Protein AF-A0A7Y4RPM3-F1 (afdb_monomer_lite)

Sequence (311 aa):
MTASALAALNVRDILMPLPLPLWSSENNVNDWIPEAPLNGAARAENGGRLQRALDQYYLTPTDAALLNAVAAFRSAVETFSSTGVPPVCAGGAAGSHPTPEPCVEARRWMSSLTGMHFARKGVFENIPLDVVRLWWETGEAAVSANLIPRGRPVSHERRQQAAGWLYLAFSFAPTEFREENGYFGQFLQSEGYSHLATFTALRRMVGTGRVHTQQPSEPQWDGQRFWDGLLAVVRAPKSLKLSVALFVADYLIGRIEGGDRYSPEAAQLIEDSLRNIEQHTSEAPGPQSARLELSHRLARLDGLWRAALRN

Structure (mmCIF, N/CA/C/O backbone):
data_AF-A0A7Y4RPM3-F1
#
_entry.id   AF-A0A7Y4RPM3-F1
#
loop_
_atom_site.group_PDB
_atom_site.id
_atom_site.type_symbol
_atom_site.label_atom_id
_atom_site.label_alt_id
_atom_site.label_comp_id
_atom_site.label_asym_id
_atom_site.label_entity_id
_atom_site.label_seq_id
_atom_site.pdbx_PDB_ins_code
_atom_site.Cartn_x
_atom_site.Cartn_y
_atom_site.Cartn_z
_atom_site.occupancy
_atom_site.B_iso_or_equiv
_atom_site.auth_seq_id
_atom_site.auth_comp_id
_atom_site.auth_asym_id
_atom_site.auth_atom_id
_atom_site.pdbx_PDB_model_num
ATOM 1 N N . MET A 1 1 ? 8.402 -14.747 -13.363 1.00 81.69 1 MET A N 1
ATOM 2 C CA . MET A 1 1 ? 7.089 -14.265 -12.874 1.00 81.69 1 MET A CA 1
ATOM 3 C C . MET A 1 1 ? 6.527 -13.310 -13.915 1.00 81.69 1 MET A C 1
ATOM 5 O O . MET A 1 1 ? 7.295 -12.492 -14.400 1.00 81.69 1 MET A O 1
ATOM 9 N N . THR A 1 2 ? 5.254 -13.431 -14.297 1.00 90.38 2 THR A N 1
ATOM 10 C CA . THR A 1 2 ? 4.593 -12.511 -15.246 1.00 90.38 2 THR A CA 1
ATOM 11 C C . THR A 1 2 ? 3.835 -11.407 -14.500 1.00 90.38 2 THR A C 1
ATOM 13 O O . THR A 1 2 ? 3.564 -11.542 -13.305 1.00 90.38 2 THR A O 1
ATOM 16 N N . ALA A 1 3 ? 3.462 -10.325 -15.192 1.00 90.12 3 ALA A N 1
ATOM 17 C CA . ALA A 1 3 ? 2.651 -9.255 -14.605 1.00 90.12 3 ALA A CA 1
ATOM 18 C C . ALA A 1 3 ? 1.257 -9.733 -14.172 1.00 90.12 3 ALA A C 1
ATOM 20 O O . ALA A 1 3 ? 0.794 -9.364 -13.097 1.00 90.12 3 ALA A O 1
ATOM 21 N N . SER A 1 4 ? 0.629 -10.617 -14.957 1.00 89.62 4 SER A N 1
ATOM 22 C CA . SER A 1 4 ? -0.644 -11.249 -14.596 1.00 89.62 4 SER A CA 1
ATOM 23 C C . SER A 1 4 ? -0.521 -12.118 -13.345 1.00 89.62 4 SER A C 1
ATOM 25 O O . SER A 1 4 ? -1.364 -12.021 -12.460 1.00 89.62 4 SER A O 1
ATOM 27 N N . ALA A 1 5 ? 0.555 -12.904 -13.225 1.00 90.69 5 ALA A N 1
ATOM 28 C CA . ALA A 1 5 ? 0.811 -13.702 -12.031 1.00 90.69 5 ALA A CA 1
ATOM 29 C C . ALA A 1 5 ? 1.010 -12.811 -10.796 1.00 90.69 5 ALA A C 1
ATOM 31 O O . ALA A 1 5 ? 0.399 -13.066 -9.766 1.00 90.69 5 ALA A O 1
ATOM 32 N N . LEU A 1 6 ? 1.796 -11.733 -10.909 1.00 91.06 6 LEU A N 1
ATOM 33 C CA . LEU A 1 6 ? 1.998 -10.767 -9.824 1.00 91.06 6 LEU A CA 1
ATOM 34 C C . LEU A 1 6 ? 0.693 -10.058 -9.420 1.00 91.06 6 LEU A C 1
ATOM 36 O O . LEU A 1 6 ? 0.451 -9.852 -8.233 1.00 91.06 6 LEU A O 1
ATOM 40 N N . ALA A 1 7 ? -0.153 -9.693 -10.386 1.00 88.19 7 ALA A N 1
ATOM 41 C CA . ALA A 1 7 ? -1.449 -9.077 -10.115 1.00 88.19 7 ALA A CA 1
ATOM 42 C C . ALA A 1 7 ? -2.447 -10.057 -9.472 1.00 88.19 7 ALA A C 1
ATOM 44 O O . ALA A 1 7 ? -3.291 -9.630 -8.688 1.00 88.19 7 ALA A O 1
ATOM 45 N N . ALA A 1 8 ? -2.343 -11.351 -9.778 1.00 88.81 8 ALA A N 1
ATOM 46 C CA . ALA A 1 8 ? -3.200 -12.396 -9.222 1.00 88.81 8 ALA A CA 1
ATOM 47 C C . ALA A 1 8 ? -2.764 -12.877 -7.827 1.00 88.81 8 ALA A C 1
ATOM 49 O O . ALA A 1 8 ? -3.527 -13.585 -7.173 1.00 88.81 8 ALA A O 1
ATOM 50 N N . LEU A 1 9 ? -1.564 -12.507 -7.356 1.00 88.38 9 LEU A N 1
ATOM 51 C CA . LEU A 1 9 ? -1.118 -12.860 -6.010 1.00 88.38 9 LEU A CA 1
ATOM 52 C C . LEU A 1 9 ? -2.077 -12.288 -4.962 1.00 88.38 9 LEU A C 1
ATOM 54 O O . LEU A 1 9 ? -2.270 -11.070 -4.863 1.00 88.38 9 LEU A O 1
ATOM 58 N N . ASN A 1 10 ? -2.620 -13.180 -4.138 1.00 87.56 10 ASN A N 1
ATOM 59 C CA . ASN A 1 10 ? -3.263 -12.806 -2.893 1.00 87.56 10 ASN A CA 1
ATOM 60 C C . ASN A 1 10 ? -2.171 -12.342 -1.923 1.00 87.56 10 ASN A C 1
ATOM 62 O O . ASN A 1 10 ? -1.343 -13.125 -1.462 1.00 87.56 10 ASN A O 1
ATOM 66 N N . VAL A 1 11 ? -2.159 -11.042 -1.630 1.00 86.56 11 VAL A N 1
ATOM 67 C CA . VAL A 1 11 ? -1.128 -10.405 -0.797 1.00 86.56 11 VAL A CA 1
ATOM 68 C C . VAL A 1 11 ? -1.063 -11.031 0.598 1.00 86.56 11 VAL A C 1
ATOM 70 O O . VAL A 1 11 ? 0.005 -11.073 1.200 1.00 86.56 11 VAL A O 1
ATOM 73 N N . ARG A 1 12 ? -2.183 -11.564 1.094 1.00 84.75 12 ARG A N 1
ATOM 74 C CA . ARG A 1 12 ? -2.276 -12.191 2.418 1.00 84.75 12 ARG A CA 1
ATOM 75 C C . ARG A 1 12 ? -1.533 -13.528 2.514 1.00 84.75 12 ARG A C 1
ATOM 77 O O . ARG A 1 12 ? -1.227 -13.949 3.622 1.00 84.75 12 ARG A O 1
ATOM 84 N N . ASP A 1 13 ? -1.199 -14.151 1.384 1.00 84.88 13 ASP A N 1
ATOM 85 C CA . ASP A 1 13 ? -0.445 -15.413 1.353 1.00 84.88 13 ASP A CA 1
ATOM 86 C C . ASP A 1 13 ? 1.078 -15.178 1.413 1.00 84.88 13 ASP A C 1
ATOM 88 O O . ASP A 1 13 ? 1.871 -16.120 1.458 1.00 84.88 13 ASP A O 1
ATOM 92 N N . ILE A 1 14 ? 1.513 -13.914 1.409 1.00 79.19 14 ILE A N 1
ATOM 93 C CA . ILE A 1 14 ? 2.923 -13.537 1.473 1.00 79.19 14 ILE A CA 1
ATOM 94 C C . ILE A 1 14 ? 3.342 -13.437 2.938 1.00 79.19 14 ILE A C 1
ATOM 96 O O . ILE A 1 14 ? 2.807 -12.632 3.699 1.00 79.19 14 ILE A O 1
ATOM 100 N N . LEU A 1 15 ? 4.348 -14.228 3.323 1.00 72.69 15 LEU A N 1
ATOM 101 C CA . LEU A 1 15 ? 4.929 -14.168 4.663 1.00 72.69 15 LEU A CA 1
ATOM 102 C C . LEU A 1 15 ? 5.463 -12.764 4.954 1.00 72.69 15 LEU A C 1
ATOM 104 O O . LEU A 1 15 ? 6.345 -12.248 4.261 1.00 72.69 15 LEU A O 1
ATOM 108 N N . MET A 1 16 ? 4.933 -12.166 6.016 1.00 70.62 16 MET A N 1
ATOM 109 C CA . MET A 1 16 ? 5.229 -10.800 6.411 1.00 70.62 16 MET A CA 1
ATOM 110 C C . MET A 1 16 ? 6.014 -10.805 7.729 1.00 70.62 16 MET A C 1
ATOM 112 O O . MET A 1 16 ? 5.467 -11.197 8.755 1.00 70.62 16 MET A O 1
ATOM 116 N N . PRO A 1 17 ? 7.277 -10.343 7.745 1.00 70.75 17 PRO A N 1
ATOM 117 C CA . PRO A 1 17 ? 8.064 -10.205 8.975 1.00 70.75 17 PRO A CA 1
ATOM 118 C C . PRO A 1 17 ? 7.714 -8.940 9.785 1.00 70.75 17 PRO A C 1
ATOM 120 O O . PRO A 1 17 ? 8.488 -8.524 10.648 1.00 70.75 17 PRO A O 1
ATOM 123 N N . LEU A 1 18 ? 6.588 -8.287 9.484 1.00 68.69 18 LEU A N 1
ATOM 124 C CA . LEU A 1 18 ? 6.075 -7.183 10.287 1.00 68.69 18 LEU A CA 1
ATOM 125 C C . LEU A 1 18 ? 5.223 -7.766 11.414 1.00 68.69 18 LEU A C 1
ATOM 127 O O . LEU A 1 18 ? 4.343 -8.587 11.136 1.00 68.69 18 LEU A O 1
ATOM 131 N N . PRO A 1 19 ? 5.422 -7.329 12.665 1.00 65.50 19 PRO A N 1
ATOM 132 C CA . PRO A 1 19 ? 4.446 -7.616 13.697 1.00 65.50 19 PRO A CA 1
ATOM 133 C C . PRO A 1 19 ? 3.122 -6.973 13.277 1.00 65.50 19 PRO A C 1
ATOM 135 O O . PRO A 1 19 ? 3.059 -5.768 13.011 1.00 65.50 19 PRO A O 1
ATOM 138 N N . LEU A 1 20 ? 2.063 -7.780 13.186 1.00 63.97 20 LEU A N 1
ATOM 139 C CA . LEU A 1 20 ? 0.723 -7.227 13.040 1.00 63.97 20 LEU A CA 1
ATOM 140 C C . LEU A 1 20 ? 0.442 -6.311 14.240 1.00 63.97 20 LEU A C 1
ATOM 142 O O . LEU A 1 20 ? 0.976 -6.559 15.327 1.00 63.97 20 LEU A O 1
ATOM 146 N N . PRO A 1 21 ? -0.371 -5.256 14.061 1.00 61.50 21 PRO A N 1
ATOM 147 C CA . PRO A 1 21 ? -0.752 -4.397 15.169 1.00 61.50 21 PRO A CA 1
ATOM 148 C C . PRO A 1 21 ? -1.236 -5.251 16.339 1.00 61.50 21 PRO A C 1
ATOM 150 O O . PRO A 1 21 ? -2.084 -6.124 16.158 1.00 61.50 21 PRO A O 1
ATOM 153 N N . LEU A 1 22 ? -0.664 -5.035 17.525 1.00 55.28 22 LEU A N 1
ATOM 154 C CA . LEU A 1 22 ? -1.154 -5.689 18.729 1.00 55.28 22 LEU A CA 1
ATOM 155 C C . LEU A 1 22 ? -2.570 -5.174 18.972 1.00 55.28 22 LEU A C 1
ATOM 157 O O . LEU A 1 22 ? -2.779 -4.009 19.303 1.00 55.28 22 LEU A O 1
ATOM 161 N N . TRP A 1 23 ? -3.540 -6.052 18.743 1.00 55.25 23 TRP A N 1
ATOM 162 C CA . TRP A 1 23 ? -4.955 -5.778 18.969 1.00 55.25 23 TRP A CA 1
ATOM 163 C C . TRP A 1 23 ? -5.258 -5.637 20.466 1.00 55.25 23 TRP A C 1
ATOM 165 O O . TRP A 1 23 ? -6.233 -4.986 20.830 1.00 55.25 23 TRP A O 1
ATOM 175 N N . SER A 1 24 ? -4.420 -6.263 21.301 1.00 44.44 24 SER A N 1
ATOM 176 C CA . SER A 1 24 ? -4.490 -6.340 22.758 1.00 44.44 24 SER A CA 1
ATOM 177 C C . SER A 1 24 ? -3.284 -7.141 23.282 1.00 44.44 24 SER A C 1
ATOM 179 O O . SER A 1 24 ? -2.738 -7.958 22.535 1.00 44.44 24 SER A O 1
ATOM 181 N N . SER A 1 25 ? -2.875 -6.963 24.543 1.00 38.56 25 SER A N 1
ATOM 182 C CA . SER A 1 25 ? -2.162 -8.023 25.266 1.00 38.56 25 SER A CA 1
ATOM 183 C C . SER A 1 25 ? -3.203 -8.895 25.977 1.00 38.56 25 SER A C 1
ATOM 185 O O . SER A 1 25 ? -3.993 -8.418 26.788 1.00 38.56 25 SER A O 1
ATOM 187 N N . GLU A 1 26 ? -3.219 -10.196 25.680 1.00 30.80 26 GLU A N 1
ATOM 188 C CA . GLU A 1 26 ? -4.182 -11.145 26.270 1.00 30.80 26 GLU A CA 1
ATOM 189 C C . GLU A 1 26 ? -4.056 -11.280 27.800 1.00 30.80 26 GLU A C 1
ATOM 191 O O . GLU A 1 26 ? -4.900 -11.895 28.449 1.00 30.80 26 GLU A O 1
ATOM 196 N N . ASN A 1 27 ? -3.023 -10.685 28.401 1.00 33.12 27 ASN A N 1
ATOM 197 C CA . ASN A 1 27 ? -2.766 -10.758 29.835 1.00 33.12 27 ASN A CA 1
ATOM 198 C C . ASN A 1 27 ? -3.652 -9.821 30.665 1.00 33.12 27 ASN A C 1
ATOM 200 O O . ASN A 1 27 ? -3.628 -9.896 31.895 1.00 33.12 27 ASN A O 1
ATOM 204 N N . ASN A 1 28 ? -4.431 -8.940 30.034 1.00 35.59 28 ASN A N 1
ATOM 205 C CA . ASN A 1 28 ? -5.301 -8.019 30.748 1.00 35.59 28 ASN A CA 1
ATOM 206 C C . ASN A 1 28 ? -6.675 -7.953 30.077 1.00 35.59 28 ASN A C 1
ATOM 208 O O . ASN A 1 28 ? -6.833 -7.538 28.936 1.00 35.59 28 ASN A O 1
ATOM 212 N N . VAL A 1 29 ? -7.722 -8.293 30.823 1.00 35.56 29 VAL A N 1
ATOM 213 C CA . VAL A 1 29 ? -9.113 -8.158 30.358 1.00 35.56 29 VAL A CA 1
ATOM 214 C C . VAL A 1 29 ? -9.522 -6.700 30.090 1.00 35.56 29 VAL A C 1
ATOM 216 O O . VAL A 1 29 ? -10.606 -6.471 29.563 1.00 35.56 29 VAL A O 1
ATOM 219 N N . ASN A 1 30 ? -8.655 -5.730 30.409 1.00 36.28 30 ASN A N 1
ATOM 220 C CA . ASN A 1 30 ? -8.784 -4.312 30.072 1.00 36.28 30 ASN A CA 1
ATOM 221 C C . ASN A 1 30 ? -7.908 -3.866 28.874 1.00 36.28 30 ASN A C 1
ATOM 223 O O . ASN A 1 30 ? -8.023 -2.715 28.465 1.00 36.28 30 ASN A O 1
ATOM 227 N N . ASP A 1 31 ? -7.078 -4.741 28.287 1.00 37.81 31 ASP A N 1
ATOM 228 C CA . ASP A 1 31 ? -6.112 -4.421 27.210 1.00 37.81 31 ASP A CA 1
ATOM 229 C C . ASP A 1 31 ? -6.729 -4.379 25.804 1.00 37.81 31 ASP A C 1
ATOM 231 O O . ASP A 1 31 ? -6.023 -4.458 24.803 1.00 37.81 31 ASP A O 1
ATOM 235 N N . TRP A 1 32 ? -8.050 -4.276 25.666 1.00 41.12 32 TRP A N 1
ATOM 236 C CA . TRP A 1 32 ? -8.749 -4.326 24.365 1.00 41.12 32 TRP A CA 1
ATOM 237 C C . TRP A 1 32 ? -8.535 -3.065 23.495 1.00 41.12 32 TRP A C 1
ATOM 239 O O . TRP A 1 32 ? -9.348 -2.730 22.634 1.00 41.12 32 TRP A O 1
ATOM 249 N N . ILE A 1 33 ? -7.542 -2.255 23.842 1.00 50.41 33 ILE A N 1
ATOM 250 C CA . ILE A 1 33 ? -7.579 -0.805 23.749 1.00 50.41 33 ILE A CA 1
ATOM 251 C C . ILE A 1 33 ? -6.122 -0.305 23.675 1.00 50.41 33 ILE A C 1
ATOM 253 O O . ILE A 1 33 ? -5.302 -0.792 24.449 1.00 50.41 33 ILE A O 1
ATOM 257 N N . PRO A 1 34 ? -5.772 0.645 22.785 1.00 51.78 34 PRO A N 1
ATOM 258 C CA . PRO A 1 34 ? -4.437 1.257 22.762 1.00 51.78 34 PRO A CA 1
ATOM 259 C C . PRO A 1 34 ? -4.002 1.814 24.131 1.00 51.78 34 PRO A C 1
ATOM 261 O O . PRO A 1 34 ? -4.834 2.147 24.971 1.00 51.78 34 PRO A O 1
ATOM 264 N N . GLU A 1 35 ? -2.686 1.948 24.330 1.00 48.91 35 GLU A N 1
ATOM 265 C CA . GLU A 1 35 ? -2.023 2.283 25.608 1.00 48.91 35 GLU A CA 1
ATOM 266 C C . GLU A 1 35 ? -2.615 3.503 26.343 1.00 48.91 35 GLU A C 1
ATOM 268 O O . GLU A 1 35 ? -2.507 3.604 27.567 1.00 48.91 35 GLU A O 1
ATOM 273 N N . ALA A 1 36 ? -3.256 4.428 25.616 1.00 55.31 36 ALA A N 1
ATOM 274 C CA . ALA A 1 36 ? -3.956 5.575 26.177 1.00 55.31 36 ALA A CA 1
ATOM 275 C C . ALA A 1 36 ? -5.492 5.399 26.151 1.00 55.31 36 ALA A C 1
ATOM 277 O O . ALA A 1 36 ? -6.080 5.124 25.096 1.00 55.31 36 ALA A O 1
ATOM 278 N N . PRO A 1 37 ? -6.195 5.650 27.276 1.00 56.66 37 PRO A N 1
ATOM 279 C CA . PRO A 1 37 ? -7.649 5.634 27.293 1.00 56.66 37 PRO A CA 1
ATOM 280 C C . PRO A 1 37 ? -8.210 6.691 26.339 1.00 56.66 37 PRO A C 1
ATOM 282 O O . PRO A 1 37 ? -7.667 7.788 26.195 1.00 56.66 37 PRO A O 1
ATOM 285 N N . LEU A 1 38 ? -9.341 6.372 25.710 1.00 57.03 38 LEU A N 1
ATOM 286 C CA . LEU A 1 38 ? -10.042 7.301 24.840 1.00 57.03 38 LEU A CA 1
ATOM 287 C C . LEU A 1 38 ? -10.360 8.585 25.612 1.00 57.03 38 LEU A C 1
ATOM 289 O O . LEU A 1 38 ? -11.025 8.517 26.649 1.00 57.03 38 LEU A O 1
ATOM 293 N N . ASN A 1 39 ? -9.912 9.731 25.090 1.00 58.12 39 ASN A N 1
ATOM 294 C CA . ASN A 1 39 ? -10.101 11.040 25.710 1.00 58.12 39 ASN A CA 1
ATOM 295 C C . ASN A 1 39 ? -11.567 11.236 26.145 1.00 58.12 39 ASN A C 1
ATOM 297 O O . ASN A 1 39 ? -12.487 11.114 25.334 1.00 58.12 39 ASN A O 1
ATOM 301 N N . GLY A 1 40 ? -11.778 11.556 27.427 1.00 57.47 40 GLY A N 1
ATOM 302 C CA . GLY A 1 40 ? -13.105 11.774 28.006 1.00 57.47 40 GLY A CA 1
ATOM 303 C C . GLY A 1 40 ? -13.916 12.856 27.286 1.00 57.47 40 GLY A C 1
ATOM 304 O O . GLY A 1 40 ? -15.134 12.726 27.195 1.00 57.47 40 GLY A O 1
ATOM 305 N N . ALA A 1 41 ? -13.254 13.856 26.690 1.00 57.91 41 ALA A N 1
ATOM 306 C CA . ALA A 1 41 ? -13.907 14.860 25.852 1.00 57.91 41 ALA A CA 1
ATOM 307 C C . ALA A 1 41 ? -14.599 14.214 24.640 1.00 57.91 41 ALA A C 1
ATOM 309 O O . ALA A 1 41 ? -15.793 14.412 24.449 1.00 57.91 41 ALA A O 1
ATOM 310 N N . ALA A 1 42 ? -13.911 13.330 23.908 1.00 59.94 42 ALA A N 1
ATOM 311 C CA . ALA A 1 42 ? -14.489 12.615 22.766 1.00 59.94 42 ALA A CA 1
ATOM 312 C C . ALA A 1 42 ? -15.664 11.701 23.168 1.00 59.94 42 ALA A C 1
ATOM 314 O O . ALA A 1 42 ? -16.584 11.485 22.382 1.00 59.94 42 ALA A O 1
ATOM 315 N N . ARG A 1 43 ? -15.670 11.177 24.403 1.00 60.34 43 ARG A N 1
ATOM 316 C CA . ARG A 1 43 ? -16.799 10.391 24.934 1.00 60.34 43 ARG A CA 1
ATOM 317 C C . ARG A 1 43 ? -18.009 11.253 25.304 1.00 60.34 43 ARG A C 1
ATOM 319 O O . ARG A 1 43 ? -19.137 10.786 25.161 1.00 60.34 43 ARG A O 1
ATOM 326 N N . ALA A 1 44 ? -17.778 12.473 25.788 1.00 59.44 44 ALA A N 1
ATOM 327 C CA . ALA A 1 44 ? -18.819 13.411 26.207 1.00 59.44 44 ALA A CA 1
ATOM 328 C C . ALA A 1 44 ? -19.418 14.223 25.039 1.00 59.44 44 ALA A C 1
ATOM 330 O O . ALA A 1 44 ? -20.547 14.710 25.155 1.00 59.44 44 ALA A O 1
ATOM 331 N N . GLU A 1 45 ? -18.703 14.332 23.913 1.00 61.75 45 GLU A N 1
ATOM 332 C CA . GLU A 1 45 ? -19.154 15.036 22.707 1.00 61.75 45 GLU A CA 1
ATOM 333 C C . GLU A 1 45 ? -20.525 14.556 22.194 1.00 61.75 45 GLU A C 1
ATOM 335 O O . GLU A 1 45 ? -20.912 13.384 22.317 1.00 61.75 45 GLU A O 1
ATOM 340 N N . ASN A 1 46 ? -21.281 15.486 21.596 1.00 58.19 46 ASN A N 1
ATOM 341 C CA . ASN A 1 46 ? -22.623 15.247 21.044 1.00 58.19 46 ASN A CA 1
ATOM 342 C C . ASN A 1 46 ? -23.592 14.552 22.029 1.00 58.19 46 ASN A C 1
ATOM 344 O O . ASN A 1 46 ? -24.374 13.669 21.655 1.00 58.19 46 ASN A O 1
ATOM 348 N N . GLY A 1 47 ? -23.511 14.915 23.314 1.00 65.50 47 GLY A N 1
ATOM 349 C CA . GLY A 1 47 ? -24.374 14.382 24.368 1.00 65.50 47 GLY A CA 1
ATOM 350 C C . GLY A 1 47 ? -24.189 12.882 24.600 1.00 65.50 47 GLY A C 1
ATOM 351 O O . GLY A 1 47 ? -25.179 12.183 24.815 1.00 65.50 47 GLY A O 1
ATOM 352 N N . GLY A 1 48 ? -22.962 12.362 24.481 1.00 75.62 48 GLY A N 1
ATOM 353 C CA . GLY A 1 48 ? -22.652 10.946 24.709 1.00 75.62 48 GLY A CA 1
ATOM 354 C C . GLY A 1 48 ? -23.020 10.016 23.549 1.00 75.62 48 GLY A C 1
ATOM 355 O O . GLY A 1 48 ? -23.235 8.821 23.759 1.00 75.62 48 GLY A O 1
ATOM 356 N N . ARG A 1 49 ? -23.131 10.539 22.318 1.00 82.44 49 ARG A N 1
ATOM 357 C CA . ARG A 1 49 ? -23.480 9.738 21.127 1.00 82.44 49 ARG A CA 1
ATOM 358 C C . ARG A 1 49 ? -22.495 8.594 20.890 1.00 82.44 49 ARG A C 1
ATOM 360 O O . ARG A 1 49 ? -22.934 7.488 20.585 1.00 82.44 49 ARG A O 1
ATOM 367 N N . LEU A 1 50 ? -21.196 8.856 21.045 1.00 82.25 50 LEU A N 1
ATOM 368 C CA . LEU A 1 50 ? -20.162 7.830 20.922 1.00 82.25 50 LEU A CA 1
ATOM 369 C C . LEU A 1 50 ? -20.354 6.731 21.969 1.00 82.25 50 LEU A C 1
ATOM 371 O O . LEU A 1 50 ? -20.391 5.556 21.615 1.00 82.25 50 LEU A O 1
ATOM 375 N N . GLN A 1 51 ? -20.552 7.110 23.234 1.00 81.06 51 GLN A N 1
ATOM 376 C CA . GLN A 1 51 ? -20.774 6.144 24.309 1.00 81.06 51 GLN A CA 1
ATOM 377 C C . GLN A 1 51 ? -22.001 5.266 24.023 1.00 81.06 51 GLN A C 1
ATOM 379 O O . GLN A 1 51 ? -21.870 4.050 24.027 1.00 81.06 51 GLN A O 1
ATOM 384 N N . ARG A 1 52 ? -23.145 5.851 23.635 1.00 85.38 52 ARG A N 1
ATOM 385 C CA . ARG A 1 52 ? -24.347 5.077 23.260 1.00 85.38 52 ARG A CA 1
ATOM 386 C C . ARG A 1 52 ? -24.107 4.106 22.102 1.00 85.38 52 ARG A C 1
ATOM 388 O O . ARG A 1 52 ? -24.634 2.998 22.112 1.00 85.38 52 ARG A O 1
ATOM 395 N N . ALA A 1 53 ? -23.348 4.519 21.087 1.00 88.50 53 ALA A N 1
ATOM 396 C CA . ALA A 1 53 ? -23.052 3.660 19.945 1.00 88.50 53 ALA A CA 1
ATOM 397 C C . ALA A 1 53 ? -22.120 2.497 20.330 1.00 88.50 53 ALA A C 1
ATOM 399 O O . ALA A 1 53 ? -22.331 1.373 19.874 1.00 88.50 53 ALA A O 1
ATOM 400 N N . LEU A 1 54 ? -21.136 2.749 21.201 1.00 85.31 54 LEU A N 1
ATOM 401 C CA . LEU A 1 54 ? -20.273 1.711 21.768 1.00 85.31 54 LEU A CA 1
ATOM 402 C C . LEU A 1 54 ? -21.062 0.747 22.658 1.00 85.31 54 LEU A C 1
ATOM 404 O O . LEU A 1 54 ? -20.913 -0.460 22.504 1.00 85.31 54 LEU A O 1
ATOM 408 N N . ASP A 1 55 ? -21.934 1.256 23.529 1.00 84.44 55 ASP A N 1
ATOM 409 C CA . ASP A 1 55 ? -22.787 0.430 24.390 1.00 84.44 55 ASP A CA 1
ATOM 410 C C . ASP A 1 55 ? -23.665 -0.501 23.545 1.00 84.44 55 ASP A C 1
ATOM 412 O O . ASP A 1 55 ? -23.711 -1.706 23.785 1.00 84.44 55 ASP A O 1
ATOM 416 N N . GLN A 1 56 ? -24.287 0.028 22.485 1.00 88.69 56 GLN A N 1
ATOM 417 C CA . GLN A 1 56 ? -25.079 -0.774 21.553 1.00 88.69 56 GLN A CA 1
ATOM 418 C C . GLN A 1 56 ? -24.240 -1.848 20.848 1.00 88.69 56 GLN A C 1
ATOM 420 O O . GLN A 1 56 ? -24.702 -2.977 20.680 1.00 88.69 56 GLN A O 1
ATOM 425 N N . TYR A 1 57 ? -23.015 -1.517 20.436 1.00 88.62 57 TYR A N 1
ATOM 426 C CA . TYR A 1 57 ? -22.100 -2.489 19.842 1.00 88.62 57 TYR A CA 1
ATOM 427 C C . TYR A 1 57 ? -21.722 -3.600 20.830 1.00 88.62 57 TYR A C 1
ATOM 429 O O . TYR A 1 57 ? -21.760 -4.773 20.465 1.00 88.62 57 TYR A O 1
ATOM 437 N N . TYR A 1 58 ? -21.404 -3.260 22.081 1.00 85.12 58 TYR A N 1
ATOM 438 C CA . TYR A 1 58 ? -21.052 -4.252 23.098 1.00 85.12 58 TYR A CA 1
ATOM 439 C C . TYR A 1 58 ? -22.235 -5.138 23.496 1.00 85.12 58 TYR A C 1
ATOM 441 O O . TYR A 1 58 ? -22.039 -6.322 23.767 1.00 85.12 58 TYR A O 1
ATOM 449 N N . LEU A 1 59 ? -23.457 -4.601 23.481 1.00 90.00 59 LEU A N 1
ATOM 450 C CA . LEU A 1 59 ? -24.678 -5.381 23.685 1.00 90.00 59 LEU A CA 1
ATOM 451 C C . LEU A 1 59 ? -24.988 -6.297 22.496 1.00 90.00 59 LEU A C 1
ATOM 453 O O . LEU A 1 59 ? -25.532 -7.386 22.674 1.00 90.00 59 LEU A O 1
ATOM 457 N N . THR A 1 60 ? -24.709 -5.859 21.267 1.00 91.12 60 THR A N 1
ATOM 458 C CA . THR A 1 60 ? -25.060 -6.598 20.047 1.00 91.12 60 THR A CA 1
ATOM 459 C C . THR A 1 60 ? -24.008 -6.369 18.951 1.00 91.12 60 THR A C 1
ATOM 461 O O . THR A 1 60 ? -24.184 -5.494 18.094 1.00 91.12 60 THR A O 1
ATOM 464 N N . PRO A 1 61 ? -22.914 -7.159 18.934 1.00 89.12 61 PRO A N 1
ATOM 465 C CA . PRO A 1 61 ? -21.751 -6.918 18.078 1.00 89.12 61 PRO A CA 1
ATOM 466 C C . PRO A 1 61 ? -21.991 -7.401 16.641 1.00 89.12 61 PRO A C 1
ATOM 468 O O . PRO A 1 61 ? -21.432 -8.397 16.187 1.00 89.12 61 PRO A O 1
ATOM 471 N N . THR A 1 62 ? -22.837 -6.684 15.905 1.00 91.56 62 THR A N 1
ATOM 472 C CA . THR A 1 62 ? -23.063 -6.869 14.460 1.00 91.56 62 THR A CA 1
ATOM 473 C C . THR A 1 62 ? -22.180 -5.928 13.639 1.00 91.56 62 THR A C 1
ATOM 475 O O . THR A 1 62 ? -21.713 -4.915 14.163 1.00 91.56 62 THR A O 1
ATOM 478 N N . ASP A 1 63 ? -21.997 -6.208 12.342 1.00 90.94 63 ASP A N 1
ATOM 479 C CA . ASP A 1 63 ? -21.251 -5.310 11.439 1.00 90.94 63 ASP A CA 1
ATOM 480 C C . ASP A 1 63 ? -21.890 -3.914 11.400 1.00 90.94 63 ASP A C 1
ATOM 482 O O . ASP A 1 63 ? -21.202 -2.902 11.470 1.00 90.94 63 ASP A O 1
ATOM 486 N N . ALA A 1 64 ? -23.225 -3.846 11.362 1.00 92.25 64 ALA A N 1
ATOM 487 C CA . ALA A 1 64 ? -23.959 -2.583 11.368 1.00 92.25 64 ALA A CA 1
ATOM 488 C C . ALA A 1 64 ? -23.743 -1.790 12.668 1.00 92.25 64 ALA A C 1
ATOM 490 O O . ALA A 1 64 ? -23.525 -0.578 12.625 1.00 92.25 64 ALA A O 1
ATOM 491 N N . ALA A 1 65 ? -23.760 -2.464 13.824 1.00 91.06 65 ALA A N 1
ATOM 492 C CA . ALA A 1 65 ? -23.487 -1.821 15.106 1.00 91.06 65 ALA A CA 1
ATOM 493 C C . ALA A 1 65 ? -22.033 -1.327 15.199 1.00 91.06 65 ALA A C 1
ATOM 495 O O . ALA A 1 65 ? -21.804 -0.213 15.672 1.00 91.06 65 ALA A O 1
ATOM 496 N N . LEU A 1 66 ? -21.069 -2.105 14.688 1.00 91.69 66 LEU A N 1
ATOM 497 C CA . LEU A 1 66 ? -19.665 -1.697 14.595 1.00 91.69 66 LEU A CA 1
ATOM 498 C C . LEU A 1 66 ? -19.506 -0.445 13.725 1.00 91.69 66 LEU A C 1
ATOM 500 O O . LEU A 1 66 ? -18.900 0.530 14.163 1.00 91.69 66 LEU A O 1
ATOM 504 N N . LEU A 1 67 ? -20.055 -0.453 12.508 1.00 92.00 67 LEU A N 1
ATOM 505 C CA . LEU A 1 67 ? -19.943 0.675 11.579 1.00 92.00 67 LEU A CA 1
ATOM 506 C C . LEU A 1 67 ? -20.601 1.940 12.144 1.00 92.00 67 LEU A C 1
ATOM 508 O O . LEU A 1 67 ? -20.046 3.030 12.014 1.00 92.00 67 LEU A O 1
ATOM 512 N N . ASN A 1 68 ? -21.733 1.805 12.843 1.00 91.88 68 ASN A N 1
ATOM 513 C CA . ASN A 1 68 ? -22.355 2.923 13.552 1.00 91.88 68 ASN A CA 1
ATOM 514 C C . ASN A 1 68 ? -21.466 3.457 14.692 1.00 91.88 68 ASN A C 1
ATOM 516 O O . ASN A 1 68 ? -21.335 4.673 14.845 1.00 91.88 68 ASN A O 1
ATOM 520 N N . ALA A 1 69 ? -20.825 2.575 15.467 1.00 89.44 69 ALA A N 1
ATOM 521 C CA . ALA A 1 69 ? -19.881 2.975 16.509 1.00 89.44 69 ALA A CA 1
ATOM 522 C C . ALA A 1 69 ? -18.667 3.713 15.925 1.00 89.44 69 ALA A C 1
ATOM 524 O O . ALA A 1 69 ? -18.321 4.788 16.412 1.00 89.44 69 ALA A O 1
ATOM 525 N N . VAL A 1 70 ? -18.076 3.201 14.841 1.00 90.06 70 VAL A N 1
ATOM 526 C CA . VAL A 1 70 ? -16.967 3.855 14.125 1.00 90.06 70 VAL A CA 1
ATOM 527 C C . VAL A 1 70 ? -17.387 5.222 13.582 1.00 90.06 70 VAL A C 1
ATOM 529 O O . VAL A 1 70 ? -16.667 6.198 13.772 1.00 90.06 70 VAL A O 1
ATOM 532 N N . ALA A 1 71 ? -18.565 5.336 12.964 1.00 89.38 71 ALA A N 1
ATOM 533 C CA . ALA A 1 71 ? -19.067 6.611 12.449 1.00 89.38 71 ALA A CA 1
ATOM 534 C C . ALA A 1 71 ? -19.294 7.646 13.568 1.00 89.38 71 ALA A C 1
ATOM 536 O O . ALA A 1 71 ? -18.924 8.814 13.424 1.00 89.38 71 ALA A O 1
ATOM 537 N N . ALA A 1 72 ? -19.861 7.223 14.703 1.00 86.75 72 ALA A N 1
ATOM 538 C CA . ALA A 1 72 ? -20.019 8.081 15.876 1.00 86.75 72 ALA A CA 1
ATOM 539 C C . ALA A 1 72 ? -18.662 8.521 16.447 1.00 86.75 72 ALA A C 1
ATOM 541 O O . ALA A 1 72 ? -18.520 9.666 16.877 1.00 86.75 72 ALA A O 1
ATOM 542 N N . PHE A 1 73 ? -17.667 7.633 16.414 1.00 85.69 73 PHE A N 1
ATOM 543 C CA . PHE A 1 73 ? -16.316 7.909 16.886 1.00 85.69 73 PHE A CA 1
ATOM 544 C C . PHE A 1 73 ? -15.623 8.935 15.989 1.00 85.69 73 PHE A C 1
ATOM 546 O O . PHE A 1 73 ? -15.200 9.973 16.496 1.00 85.69 73 PHE A O 1
ATOM 553 N N . ARG A 1 74 ? -15.591 8.720 14.665 1.00 85.94 74 ARG A N 1
ATOM 554 C CA . ARG A 1 74 ? -15.041 9.693 13.702 1.00 85.94 74 ARG A CA 1
ATOM 555 C C . ARG A 1 74 ? -15.665 11.071 13.892 1.00 85.94 74 ARG A C 1
ATOM 557 O O . ARG A 1 74 ? -14.948 12.051 14.063 1.00 85.94 74 ARG A O 1
ATOM 564 N N . SER A 1 75 ? -16.995 11.132 13.998 1.00 84.25 75 SER A N 1
ATOM 565 C CA . SER A 1 75 ? -17.699 12.390 14.262 1.00 84.25 75 SER A CA 1
ATOM 566 C C . SER A 1 75 ? -17.215 13.073 15.547 1.00 84.25 75 SER A C 1
ATOM 568 O O . SER A 1 75 ? -16.963 14.275 15.520 1.00 84.25 75 SER A O 1
ATOM 570 N N . ALA A 1 76 ? -17.019 12.330 16.638 1.00 78.56 76 ALA A N 1
ATOM 571 C CA . ALA A 1 76 ? -16.555 12.885 17.910 1.00 78.56 76 ALA A CA 1
ATOM 572 C C . ALA A 1 76 ? -15.105 13.404 17.885 1.00 78.56 76 ALA A C 1
ATOM 574 O O . ALA A 1 76 ? -14.757 14.252 18.703 1.00 78.56 76 ALA A O 1
ATOM 575 N N . VAL A 1 77 ? -14.250 12.903 16.986 1.00 79.31 77 VAL A N 1
ATOM 576 C CA . VAL A 1 77 ? -12.825 13.288 16.938 1.00 79.31 77 VAL A CA 1
ATOM 577 C C . VAL A 1 77 ? -12.477 14.235 15.792 1.00 79.31 77 VAL A C 1
ATOM 579 O O . VAL A 1 77 ? -11.475 14.940 15.889 1.00 79.31 77 VAL A O 1
ATOM 582 N N . GLU A 1 78 ? -13.298 14.299 14.743 1.00 78.50 78 GLU A N 1
ATOM 583 C CA . GLU A 1 78 ? -13.058 15.117 13.542 1.00 78.50 78 GLU A CA 1
ATOM 584 C C . GLU A 1 78 ? -13.964 16.354 13.453 1.00 78.50 78 GLU A C 1
ATOM 586 O O . GLU A 1 78 ? -13.611 17.317 12.775 1.00 78.50 78 GLU A O 1
ATOM 591 N N . THR A 1 79 ? -15.113 16.367 14.137 1.00 72.25 79 THR A N 1
ATOM 592 C CA . THR A 1 79 ? -16.072 17.482 14.043 1.00 72.25 79 THR A CA 1
ATOM 593 C C . THR A 1 79 ? -15.801 18.518 15.130 1.00 72.25 79 THR A C 1
ATOM 595 O O . THR A 1 79 ? -15.538 18.159 16.276 1.00 72.25 79 THR A O 1
ATOM 598 N N . PHE A 1 80 ? -15.895 19.806 14.789 1.00 60.56 80 PHE A N 1
ATOM 599 C CA . PHE A 1 80 ? -15.900 20.869 15.794 1.00 60.56 80 PHE A CA 1
ATOM 600 C C . PHE A 1 80 ? -17.057 20.667 16.766 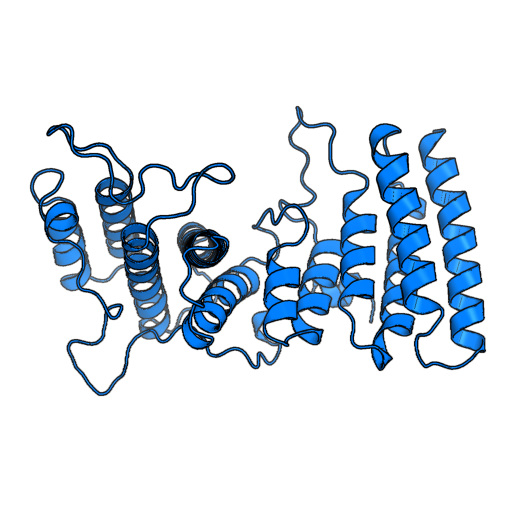1.00 60.56 80 PHE A C 1
ATOM 602 O O . PHE A 1 80 ? -18.202 20.464 16.350 1.00 60.56 80 PHE A O 1
ATOM 609 N N . SER A 1 81 ? -16.754 20.753 18.057 1.00 63.44 81 SER A N 1
ATOM 610 C CA . SER A 1 81 ? -17.789 20.727 19.074 1.00 63.44 81 SER A CA 1
ATOM 611 C C . SER A 1 81 ? -18.639 21.996 18.982 1.00 63.44 81 SER A C 1
ATOM 613 O O . SER A 1 81 ? -18.159 23.080 18.631 1.00 63.44 81 SER A O 1
ATOM 615 N N . SER A 1 82 ? -19.905 21.905 19.389 1.00 55.56 82 SER A N 1
ATOM 616 C CA . SER A 1 82 ? -20.764 23.086 19.560 1.00 55.56 82 SER A CA 1
ATOM 617 C C . SER A 1 82 ? -20.265 24.035 20.662 1.00 55.56 82 SER A C 1
ATOM 619 O O . SER A 1 82 ? -20.807 25.123 20.829 1.00 55.56 82 SER A O 1
ATOM 621 N N . THR A 1 83 ? -19.252 23.622 21.431 1.00 59.44 83 THR A N 1
ATOM 622 C CA . THR A 1 83 ? -18.615 24.389 22.510 1.00 59.44 83 THR A CA 1
ATOM 623 C C . THR A 1 83 ? -17.379 25.170 22.044 1.00 59.44 83 THR A C 1
ATOM 625 O O . THR A 1 83 ? -16.742 25.830 22.860 1.00 59.44 83 THR A O 1
ATOM 628 N N . GLY A 1 84 ? -17.045 25.131 20.746 1.00 59.69 84 GLY A N 1
ATOM 629 C CA . GLY A 1 84 ? -15.930 25.888 20.163 1.00 59.69 84 GLY A CA 1
ATOM 630 C C . GLY A 1 84 ? -14.546 25.291 20.436 1.00 59.69 84 GLY A C 1
ATOM 631 O O . GLY A 1 84 ? -13.536 25.930 20.140 1.00 59.69 84 GLY A O 1
ATOM 632 N N . VAL A 1 85 ? -14.480 24.073 20.986 1.00 62.28 85 VAL A N 1
ATOM 633 C CA . VAL A 1 85 ? -13.224 23.343 21.183 1.00 62.28 85 VAL A CA 1
ATOM 634 C C . VAL A 1 85 ? -12.801 22.736 19.838 1.00 62.28 85 VAL A C 1
ATOM 636 O O . VAL A 1 85 ? -13.624 22.093 19.177 1.00 62.28 85 VAL A O 1
ATOM 639 N N . PRO A 1 86 ? -11.542 22.926 19.394 1.00 64.44 86 PRO A N 1
ATOM 640 C CA . PRO A 1 86 ? -11.056 22.299 18.172 1.00 64.44 86 PRO A CA 1
ATOM 641 C C . PRO A 1 86 ? -11.163 20.768 18.239 1.00 64.44 86 PRO A C 1
ATOM 643 O O . PRO A 1 86 ? -10.915 20.194 19.304 1.00 64.44 86 PRO A O 1
ATOM 646 N N . PRO A 1 87 ? -11.482 20.091 17.122 1.00 74.25 87 PRO A N 1
ATOM 647 C CA . PRO A 1 87 ? -11.540 18.636 17.096 1.00 74.25 87 PRO A CA 1
ATOM 648 C C . PRO A 1 87 ? -10.203 18.007 17.502 1.00 74.25 87 PRO A C 1
ATOM 650 O O . PRO A 1 87 ? -9.130 18.560 17.254 1.00 74.25 87 PRO A O 1
ATOM 653 N N . VAL A 1 88 ? -10.258 16.802 18.074 1.00 73.50 88 VAL A N 1
ATOM 654 C CA . VAL A 1 88 ? -9.068 16.015 18.456 1.00 73.50 88 VAL A CA 1
ATOM 655 C C . VAL A 1 88 ? -8.134 15.796 17.256 1.00 73.50 88 VAL A C 1
ATOM 657 O O . VAL A 1 88 ? -6.912 15.801 17.400 1.00 73.50 88 VAL A O 1
ATOM 660 N N . CYS A 1 89 ? -8.718 15.653 16.067 1.00 74.88 89 CYS A N 1
ATOM 661 C CA . CYS A 1 89 ? -8.040 15.511 14.783 1.00 74.88 89 CYS A CA 1
ATOM 662 C C . CYS A 1 89 ? -7.972 16.817 13.967 1.00 74.88 89 CYS A C 1
ATOM 664 O O . CYS A 1 89 ? -7.780 16.768 12.748 1.00 74.88 89 CYS A O 1
ATOM 666 N N . ALA A 1 90 ? -8.113 17.989 14.601 1.00 64.56 90 ALA A N 1
ATOM 667 C CA . ALA A 1 90 ? -7.958 19.276 13.924 1.00 64.56 90 ALA A CA 1
ATOM 668 C C . ALA A 1 90 ? -6.578 19.376 13.249 1.00 64.56 90 ALA A C 1
ATOM 670 O O . ALA A 1 90 ? -5.545 19.240 13.903 1.00 64.56 90 ALA A O 1
ATOM 671 N N . GLY A 1 91 ? -6.562 19.625 11.937 1.00 54.38 91 GLY A N 1
ATOM 672 C CA . GLY A 1 91 ? -5.328 19.830 11.169 1.00 54.38 91 GLY A CA 1
ATOM 673 C C . GLY A 1 91 ? -4.656 18.565 10.620 1.00 54.38 91 GLY A C 1
ATOM 674 O O . GLY A 1 91 ? -3.550 18.666 10.108 1.00 54.38 91 GLY A O 1
ATOM 675 N N . GLY A 1 92 ? -5.299 17.394 10.684 1.00 47.62 92 GLY A N 1
ATOM 676 C CA . GLY A 1 92 ? -4.743 16.125 10.185 1.00 47.62 92 GLY A CA 1
ATOM 677 C C . GLY A 1 92 ? -5.074 15.763 8.728 1.00 47.62 92 GLY A C 1
ATOM 678 O O . GLY A 1 92 ? -4.895 14.607 8.346 1.00 47.62 92 GLY A O 1
ATOM 679 N N . ALA A 1 93 ? -5.605 16.689 7.922 1.00 42.31 93 ALA A N 1
ATOM 680 C CA . ALA A 1 93 ? -5.777 16.442 6.490 1.00 42.31 93 ALA A CA 1
ATOM 681 C C . ALA A 1 93 ? -4.415 16.542 5.787 1.00 42.31 93 ALA A C 1
ATOM 683 O O . ALA A 1 93 ? -3.623 17.438 6.085 1.00 42.31 93 ALA A O 1
ATOM 684 N N . ALA A 1 94 ? -4.147 15.588 4.896 1.00 43.44 94 ALA A N 1
ATOM 685 C CA . ALA A 1 94 ? -2.871 15.384 4.223 1.00 43.44 94 ALA A CA 1
ATOM 686 C C . ALA A 1 94 ? -2.187 16.696 3.788 1.00 43.44 94 ALA A C 1
ATOM 688 O O . ALA A 1 94 ? -2.722 17.455 2.985 1.00 43.44 94 ALA A O 1
ATOM 689 N N . GLY A 1 95 ? -0.974 16.927 4.304 1.00 45.69 95 GLY A N 1
ATOM 690 C CA . GLY A 1 95 ? 0.034 17.744 3.622 1.00 45.69 95 GLY A CA 1
ATOM 691 C C . GLY A 1 95 ? 0.557 18.994 4.331 1.00 45.69 95 GLY A C 1
ATOM 692 O O . GLY A 1 95 ? 1.617 19.466 3.933 1.00 45.69 95 GLY A O 1
ATOM 693 N N . SER A 1 96 ? -0.096 19.540 5.365 1.00 48.00 96 SER A N 1
ATOM 694 C CA . SER A 1 96 ? 0.320 20.863 5.899 1.00 48.00 96 SER A CA 1
ATOM 695 C C . SER A 1 96 ? 0.646 20.902 7.390 1.00 48.00 96 SER A C 1
ATOM 697 O O . SER A 1 96 ? 1.499 21.688 7.805 1.00 48.00 96 SER A O 1
ATOM 699 N N . HIS A 1 97 ? 0.030 20.039 8.200 1.00 56.69 97 HIS A N 1
ATOM 700 C CA . HIS A 1 97 ? 0.304 19.963 9.631 1.00 56.69 97 HIS A CA 1
ATOM 701 C C . HIS A 1 97 ? 0.423 18.510 10.093 1.00 56.69 97 HIS A C 1
ATOM 703 O O . HIS A 1 97 ? -0.249 17.625 9.564 1.00 56.69 97 HIS A O 1
ATOM 709 N N . PRO A 1 98 ? 1.310 18.238 11.058 1.00 67.25 98 PRO A N 1
ATOM 710 C CA . PRO A 1 98 ? 1.473 16.896 11.574 1.00 67.25 98 PRO A CA 1
ATOM 711 C C . PRO A 1 98 ? 0.243 16.457 12.356 1.00 67.25 98 PRO A C 1
ATOM 713 O O . PRO A 1 98 ? -0.326 17.235 13.127 1.00 67.25 98 PRO A O 1
ATOM 716 N N . THR A 1 99 ? -0.120 15.187 12.196 1.00 73.94 99 THR A N 1
ATOM 717 C CA . THR A 1 99 ? -1.245 14.606 12.928 1.00 73.94 99 THR A CA 1
ATOM 718 C C . THR A 1 99 ? -0.962 14.643 14.437 1.00 73.94 99 THR A C 1
ATOM 720 O O . THR A 1 99 ? 0.067 14.117 14.869 1.00 73.94 99 THR A O 1
ATOM 723 N N . PRO A 1 100 ? -1.834 15.254 15.263 1.00 75.75 100 PRO A N 1
ATOM 724 C CA . PRO A 1 100 ? -1.655 15.263 16.712 1.00 75.75 100 PRO A CA 1
ATOM 725 C C . PRO A 1 100 ? -1.681 13.843 17.291 1.00 75.75 100 PRO A C 1
ATOM 727 O O . PRO A 1 100 ? -2.517 13.036 16.892 1.00 75.75 100 PRO A O 1
ATOM 730 N N . GLU A 1 101 ? -0.839 13.556 18.289 1.00 76.62 101 GLU A N 1
ATOM 731 C CA . GLU A 1 101 ? -0.809 12.249 18.975 1.00 76.62 101 GLU A CA 1
ATOM 732 C C . GLU A 1 101 ? -2.204 11.775 19.441 1.00 76.62 101 GLU A C 1
ATOM 734 O O . GLU A 1 101 ? -2.553 10.624 19.180 1.00 76.62 101 GLU A O 1
ATOM 739 N N . PRO A 1 102 ? -3.075 12.630 20.027 1.00 76.62 102 PRO A N 1
ATOM 740 C CA . PRO A 1 102 ? -4.433 12.214 20.385 1.00 76.62 102 PRO A CA 1
ATOM 741 C C . PRO A 1 102 ? -5.273 11.720 19.199 1.00 76.62 102 PRO A C 1
ATOM 743 O O . PRO A 1 102 ? -6.143 10.869 19.375 1.00 76.62 102 PRO A O 1
ATOM 746 N N . CYS A 1 103 ? -5.019 12.234 17.993 1.00 79.50 103 CYS A N 1
ATOM 747 C CA . CYS A 1 103 ? -5.681 11.775 16.778 1.00 79.50 103 CYS A CA 1
ATOM 748 C C . CYS A 1 103 ? -5.136 10.418 16.312 1.00 79.50 103 CYS A C 1
ATOM 750 O O . CYS A 1 103 ? -5.917 9.553 15.911 1.00 79.50 103 CYS A O 1
ATOM 752 N N . VAL A 1 104 ? -3.817 10.201 16.409 1.00 79.44 104 VAL A N 1
ATOM 753 C CA . VAL A 1 104 ? -3.195 8.893 16.126 1.00 79.44 104 VAL A CA 1
ATOM 754 C C . VAL A 1 104 ? -3.805 7.822 17.028 1.00 79.44 104 VAL A C 1
ATOM 756 O O . VAL A 1 104 ? -4.257 6.787 16.539 1.00 79.44 104 VAL A O 1
ATOM 759 N N . GLU A 1 105 ? -3.901 8.100 18.328 1.00 77.69 105 GLU A N 1
ATOM 760 C CA . GLU A 1 105 ? -4.483 7.176 19.303 1.00 77.69 105 GLU A CA 1
ATOM 761 C C . GLU A 1 105 ? -5.987 6.959 19.072 1.00 77.69 105 GLU A C 1
ATOM 763 O O . GLU A 1 105 ? -6.456 5.823 19.114 1.00 77.69 105 GLU A O 1
ATOM 768 N N . ALA A 1 106 ? -6.752 8.000 18.726 1.00 79.75 106 ALA A N 1
ATOM 769 C CA . ALA A 1 106 ? -8.162 7.851 18.352 1.00 79.75 106 ALA A CA 1
ATOM 770 C C . ALA A 1 106 ? -8.365 6.952 17.116 1.00 79.75 106 ALA A C 1
ATOM 772 O O . ALA A 1 106 ? -9.269 6.113 17.095 1.00 79.75 106 ALA A O 1
ATOM 773 N N . ARG A 1 107 ? -7.516 7.085 16.091 1.00 84.69 107 ARG A N 1
ATOM 774 C CA . ARG A 1 107 ? -7.553 6.213 14.906 1.00 84.69 107 ARG A CA 1
ATOM 775 C C . ARG A 1 107 ? -7.154 4.779 15.240 1.00 84.69 107 ARG A C 1
ATOM 777 O O . ARG A 1 107 ? -7.847 3.850 14.827 1.00 84.69 107 ARG A O 1
ATOM 784 N N . ARG A 1 108 ? -6.114 4.594 16.060 1.00 81.19 108 ARG A N 1
ATOM 785 C CA . ARG A 1 108 ? -5.716 3.279 16.592 1.00 81.19 108 ARG A CA 1
ATOM 786 C C . ARG A 1 108 ? -6.857 2.603 17.339 1.00 81.19 108 ARG A C 1
ATOM 788 O O . ARG A 1 108 ? -7.128 1.439 17.084 1.00 81.19 108 ARG A O 1
ATOM 795 N N . TRP A 1 109 ? -7.576 3.338 18.179 1.00 80.62 109 TRP A N 1
ATOM 796 C CA . TRP A 1 109 ? -8.766 2.856 18.878 1.00 80.62 109 TRP A CA 1
ATOM 797 C C . TRP A 1 109 ? -9.835 2.293 17.932 1.00 80.62 109 TRP A C 1
ATOM 799 O O . TRP A 1 109 ? -10.294 1.164 18.115 1.00 80.62 109 TRP A O 1
ATOM 809 N N . MET A 1 110 ? -10.229 3.067 16.916 1.00 86.44 110 MET A N 1
ATOM 810 C CA . MET A 1 110 ? -11.228 2.628 15.936 1.00 86.44 110 MET A CA 1
ATOM 811 C C . MET A 1 110 ? -10.727 1.414 15.136 1.00 86.44 110 MET A C 1
ATOM 813 O O . MET A 1 110 ? -11.468 0.454 14.910 1.00 86.44 110 MET A O 1
ATOM 817 N N . SER A 1 111 ? -9.456 1.429 14.736 1.00 87.81 111 SER A N 1
AT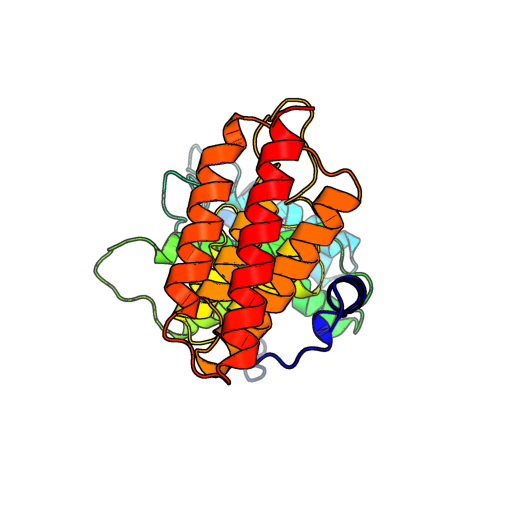OM 818 C CA . SER A 1 111 ? -8.826 0.342 13.987 1.00 87.81 111 SER A CA 1
ATOM 819 C C . SER A 1 111 ? -8.737 -0.950 14.794 1.00 87.81 111 SER A C 1
ATOM 821 O O . SER A 1 111 ? -9.154 -1.995 14.300 1.00 87.81 111 SER A O 1
ATOM 823 N N . SER A 1 112 ? -8.305 -0.889 16.055 1.00 83.56 112 SER A N 1
ATOM 824 C CA . SER A 1 112 ? -8.272 -2.049 16.949 1.00 83.56 112 SER A CA 1
ATOM 825 C C . SER A 1 112 ? -9.672 -2.615 17.184 1.00 83.56 112 SER A C 1
ATOM 827 O O . SER A 1 112 ? -9.871 -3.822 17.052 1.00 83.56 112 SER A O 1
ATOM 829 N N . LEU A 1 113 ? -10.670 -1.758 17.441 1.00 84.75 113 LEU A N 1
ATOM 830 C CA . LEU A 1 113 ? -12.064 -2.185 17.607 1.00 84.75 113 LEU A CA 1
ATOM 831 C C . LEU A 1 113 ? -12.566 -2.976 16.390 1.00 84.75 113 LEU A C 1
ATOM 833 O O . LEU A 1 113 ? -13.166 -4.043 16.543 1.00 84.75 113 LEU A O 1
ATOM 837 N N . THR A 1 114 ? -12.307 -2.461 15.186 1.00 89.19 114 THR A N 1
ATOM 838 C CA . THR A 1 114 ? -12.774 -3.087 13.946 1.00 89.19 114 THR A CA 1
ATOM 839 C C . THR A 1 114 ? -12.067 -4.401 13.650 1.00 89.19 114 THR A C 1
ATOM 841 O O . THR A 1 114 ? -12.744 -5.380 13.352 1.00 89.19 114 THR A O 1
ATOM 844 N N . GLY A 1 115 ? -10.745 -4.503 13.758 1.00 85.75 115 GLY A N 1
ATOM 845 C CA . GLY A 1 115 ? -10.127 -5.795 13.450 1.00 85.75 115 GLY A CA 1
ATOM 846 C C . GLY A 1 115 ? -10.256 -6.835 14.558 1.00 85.75 115 GLY A C 1
ATOM 847 O O . GLY A 1 115 ? -10.348 -8.011 14.225 1.00 85.75 115 GLY A O 1
ATOM 848 N N . MET A 1 116 ? -10.446 -6.457 15.828 1.00 81.56 116 MET A N 1
ATOM 849 C CA . MET A 1 116 ? -10.894 -7.419 16.849 1.00 81.56 116 MET A CA 1
ATOM 850 C C . MET A 1 116 ? -12.276 -7.993 16.530 1.00 81.56 116 MET A C 1
ATOM 852 O O . MET A 1 116 ? -12.519 -9.177 16.761 1.00 81.56 116 MET A O 1
ATOM 856 N N . HIS A 1 117 ? -13.186 -7.173 15.997 1.00 87.44 117 HIS A N 1
ATOM 857 C CA . HIS A 1 117 ? -14.497 -7.644 15.561 1.00 87.44 117 HIS A CA 1
ATOM 858 C C . HIS A 1 117 ? -14.374 -8.733 14.489 1.00 87.44 117 HIS A C 1
ATOM 860 O O . HIS A 1 117 ? -14.921 -9.826 14.651 1.00 87.44 117 HIS A O 1
ATOM 866 N N . PHE A 1 118 ? -13.613 -8.464 13.425 1.00 87.00 118 PHE A N 1
ATOM 867 C CA . PHE A 1 118 ? -13.427 -9.428 12.337 1.00 87.00 118 PHE A CA 1
ATOM 868 C C . PHE A 1 118 ? -12.601 -10.645 12.761 1.00 87.00 118 PHE A C 1
ATOM 870 O O . PHE A 1 118 ? -12.926 -11.761 12.354 1.00 87.00 118 PHE A O 1
ATOM 877 N N . ALA A 1 119 ? -11.624 -10.467 13.655 1.00 83.44 119 ALA A N 1
ATOM 878 C CA . ALA A 1 119 ? -10.868 -11.571 14.231 1.00 83.44 119 ALA A CA 1
ATOM 879 C C . ALA A 1 119 ? -11.757 -12.525 15.034 1.00 83.44 119 ALA A C 1
ATOM 881 O O . ALA A 1 119 ? -11.721 -13.731 14.809 1.00 83.44 119 ALA A O 1
ATOM 882 N N . ARG A 1 120 ? -12.621 -11.996 15.909 1.00 81.19 120 ARG A N 1
ATOM 883 C CA . ARG A 1 120 ? -13.562 -12.807 16.702 1.00 81.19 120 ARG A CA 1
ATOM 884 C C . ARG A 1 120 ? -14.613 -13.509 15.847 1.00 81.19 120 ARG A C 1
ATOM 886 O O . ARG A 1 120 ? -15.043 -14.602 16.196 1.00 81.19 120 ARG A O 1
ATOM 893 N N . LYS A 1 121 ? -15.032 -12.895 14.739 1.00 84.12 121 LYS A N 1
ATOM 894 C CA . LYS A 1 121 ? -15.934 -13.541 13.775 1.00 84.12 121 LYS A CA 1
ATOM 895 C C . LYS A 1 121 ? -15.253 -14.640 12.961 1.00 84.12 121 LYS A C 1
ATOM 897 O O . LYS A 1 121 ? -15.956 -15.457 12.379 1.00 84.12 121 LYS A O 1
ATOM 902 N N . GLY A 1 122 ? -13.922 -14.631 12.867 1.00 80.00 122 GLY A N 1
ATOM 903 C CA . GLY A 1 122 ? -13.173 -15.515 11.973 1.00 80.00 122 GLY A CA 1
ATOM 904 C C . GLY A 1 122 ? -13.428 -15.239 10.487 1.00 80.00 122 GLY A C 1
ATOM 905 O O . GLY A 1 122 ? -13.151 -16.097 9.654 1.00 80.00 122 GLY A O 1
ATOM 906 N N . VAL A 1 123 ? -13.970 -14.065 10.137 1.00 77.44 123 VAL A N 1
ATOM 907 C CA . VAL A 1 123 ? -14.316 -13.703 8.755 1.00 77.44 123 VAL A CA 1
ATOM 908 C C . VAL A 1 123 ? -13.328 -12.661 8.247 1.00 77.44 123 VAL A C 1
ATOM 910 O O . VAL A 1 123 ? -13.426 -11.482 8.578 1.00 77.44 123 VAL A O 1
ATOM 913 N N . PHE A 1 124 ? -12.401 -13.105 7.399 1.00 78.94 124 PHE A N 1
ATOM 914 C CA . PHE A 1 124 ? -11.380 -12.258 6.772 1.00 78.94 124 PHE A CA 1
ATOM 915 C C . PHE A 1 124 ? -11.513 -12.186 5.244 1.00 78.94 124 PHE A C 1
ATOM 917 O O . PHE A 1 124 ? -10.630 -11.675 4.568 1.00 78.94 124 PHE A O 1
ATOM 924 N N . GLU A 1 125 ? -12.578 -12.719 4.655 1.00 78.06 125 GLU A N 1
ATOM 925 C CA . GLU A 1 125 ? -12.761 -12.672 3.196 1.00 78.06 125 GLU A CA 1
ATOM 926 C C . GLU A 1 125 ? -13.511 -11.416 2.744 1.00 78.06 125 GLU A C 1
ATOM 928 O O . GLU A 1 125 ? -13.215 -10.879 1.685 1.00 78.06 125 GLU A O 1
ATOM 933 N N . ASN A 1 126 ? -14.421 -10.906 3.581 1.00 82.19 126 ASN A N 1
ATOM 934 C CA . ASN A 1 126 ? -15.350 -9.828 3.235 1.00 82.19 126 ASN A CA 1
ATOM 935 C C . ASN A 1 126 ? -15.308 -8.686 4.258 1.00 82.19 126 ASN A C 1
ATOM 937 O O . ASN A 1 126 ? -16.332 -8.304 4.823 1.00 82.19 126 ASN A O 1
ATOM 941 N N . ILE A 1 127 ? -14.115 -8.157 4.535 1.00 89.00 127 ILE A N 1
ATOM 942 C CA . ILE A 1 127 ? -13.996 -6.977 5.398 1.00 89.00 127 ILE A CA 1
ATOM 943 C C . ILE A 1 127 ? -14.495 -5.749 4.621 1.00 89.00 127 ILE A C 1
ATOM 945 O O . ILE A 1 127 ? -14.010 -5.508 3.512 1.00 89.00 127 ILE A O 1
ATOM 949 N N . PRO A 1 128 ? -15.441 -4.959 5.165 1.00 91.00 128 PRO A N 1
ATOM 950 C CA . PRO A 1 128 ? -15.935 -3.760 4.502 1.00 91.00 128 PRO A CA 1
ATOM 951 C C . PRO A 1 128 ? -14.803 -2.791 4.159 1.00 91.00 128 PRO A C 1
ATOM 953 O O . PRO A 1 128 ? -13.921 -2.528 4.978 1.00 91.00 128 PRO A O 1
ATOM 956 N N . LEU A 1 129 ? -14.860 -2.198 2.967 1.00 89.56 129 LEU A N 1
ATOM 957 C CA . LEU A 1 129 ? -13.812 -1.298 2.487 1.00 89.56 129 LEU A CA 1
ATOM 958 C C . LEU A 1 129 ? -13.575 -0.097 3.418 1.00 89.56 129 LEU A C 1
ATOM 960 O O . LEU A 1 129 ? -12.438 0.335 3.573 1.00 89.56 129 LEU A O 1
ATOM 964 N N . ASP A 1 130 ? -14.609 0.419 4.081 1.00 89.31 130 ASP A N 1
ATOM 965 C CA . ASP A 1 130 ? -14.457 1.533 5.027 1.00 89.31 130 ASP A CA 1
ATOM 966 C C . ASP A 1 130 ? -13.624 1.158 6.262 1.00 89.31 130 ASP A C 1
ATOM 968 O O . ASP A 1 130 ? -12.899 1.995 6.797 1.00 89.31 130 ASP A O 1
ATOM 972 N N . VAL A 1 131 ? -13.653 -0.113 6.675 1.00 91.69 131 VAL A N 1
ATOM 973 C CA . VAL A 1 131 ? -12.790 -0.638 7.745 1.00 91.69 131 VAL A CA 1
ATOM 974 C C . VAL A 1 131 ? -11.347 -0.730 7.257 1.00 91.69 131 VAL A C 1
ATOM 976 O O . VAL A 1 131 ? -10.424 -0.286 7.935 1.00 91.69 131 VAL A O 1
ATOM 979 N N . VAL A 1 132 ? -11.153 -1.243 6.043 1.00 92.44 132 VAL A N 1
ATOM 980 C CA . VAL A 1 132 ? -9.829 -1.338 5.418 1.00 92.44 132 VAL A CA 1
ATOM 981 C C . VAL A 1 132 ? -9.213 0.056 5.202 1.00 92.44 132 VAL A C 1
ATOM 983 O O . VAL A 1 132 ? -8.022 0.252 5.442 1.00 92.44 132 VAL A O 1
ATOM 986 N N . ARG A 1 133 ? -10.021 1.059 4.835 1.00 91.06 133 ARG A N 1
ATOM 987 C CA . ARG A 1 133 ? -9.597 2.468 4.742 1.00 91.06 133 ARG A CA 1
ATOM 988 C C . ARG A 1 133 ? -9.208 3.059 6.087 1.00 91.06 133 ARG A C 1
ATOM 990 O O . ARG A 1 133 ? -8.175 3.710 6.176 1.00 91.06 133 ARG A O 1
ATOM 997 N N . LEU A 1 134 ? -9.974 2.786 7.136 1.00 90.56 134 LEU A N 1
ATOM 998 C CA . LEU A 1 134 ? -9.642 3.223 8.489 1.00 90.56 134 LEU A CA 1
ATOM 999 C C . LEU A 1 134 ? -8.275 2.678 8.960 1.00 90.56 134 LEU A C 1
ATOM 1001 O O . LEU A 1 134 ? -7.489 3.409 9.571 1.00 90.56 134 LEU A O 1
ATOM 1005 N N . TRP A 1 135 ? -7.955 1.420 8.643 1.00 91.06 135 TRP A N 1
ATOM 1006 C CA . TRP A 1 135 ? -6.638 0.840 8.936 1.00 91.06 135 TRP A CA 1
ATOM 1007 C C . TRP A 1 135 ? -5.512 1.572 8.202 1.00 91.06 135 TRP A C 1
ATOM 1009 O O . TRP A 1 135 ? -4.485 1.890 8.803 1.00 91.06 135 TRP A O 1
ATOM 1019 N N . TRP A 1 136 ? -5.726 1.916 6.931 1.00 90.31 136 TRP A N 1
ATOM 1020 C CA . TRP A 1 136 ? -4.776 2.714 6.157 1.00 90.31 136 TRP A CA 1
ATOM 1021 C C . TRP A 1 136 ? -4.567 4.107 6.758 1.00 90.31 136 TRP A C 1
ATOM 1023 O O . TRP A 1 136 ? -3.434 4.499 7.034 1.00 90.31 136 TRP A O 1
ATOM 1033 N N . GLU A 1 137 ? -5.652 4.821 7.059 1.00 87.50 137 GLU A N 1
ATOM 1034 C CA . GLU A 1 137 ? -5.624 6.158 7.667 1.00 87.50 137 GLU A CA 1
ATOM 1035 C C . GLU A 1 137 ? -4.938 6.175 9.042 1.00 87.50 137 GLU A C 1
ATOM 1037 O O . GLU A 1 137 ? -4.355 7.184 9.448 1.00 87.50 137 GLU A O 1
ATOM 1042 N N . THR A 1 138 ? -5.015 5.068 9.784 1.00 86.38 138 THR A N 1
ATOM 1043 C CA . THR A 1 138 ? -4.310 4.893 11.063 1.00 86.38 138 THR A CA 1
ATOM 1044 C C . THR A 1 138 ? -2.807 4.810 10.845 1.00 86.38 138 THR A C 1
ATOM 1046 O O . THR A 1 138 ? -2.036 5.467 11.547 1.00 86.38 138 THR A O 1
ATOM 1049 N N . GLY A 1 139 ? -2.392 4.039 9.841 1.00 84.25 139 GLY A N 1
ATOM 1050 C CA . GLY A 1 139 ? -1.006 3.969 9.407 1.00 84.25 139 GLY A CA 1
ATOM 1051 C C . GLY A 1 139 ? -0.474 5.319 8.917 1.00 84.25 139 GLY A C 1
ATOM 1052 O O . GLY A 1 139 ? 0.587 5.754 9.359 1.00 84.25 139 GLY A O 1
ATOM 1053 N N . GLU A 1 140 ? -1.236 6.029 8.081 1.00 83.88 140 GLU A N 1
ATOM 1054 C CA . GLU A 1 140 ? -0.894 7.375 7.599 1.00 83.88 140 GLU A CA 1
ATOM 1055 C C . GLU A 1 140 ? -0.772 8.396 8.728 1.00 83.88 140 GLU A C 1
ATOM 1057 O O . GLU A 1 140 ? 0.187 9.166 8.754 1.00 83.88 140 GLU A O 1
ATOM 1062 N N . ALA A 1 141 ? -1.709 8.395 9.680 1.00 80.50 141 ALA A N 1
ATOM 1063 C CA . ALA A 1 141 ? -1.652 9.272 10.847 1.00 80.50 141 ALA A CA 1
ATOM 1064 C C . ALA A 1 141 ? -0.375 9.044 11.654 1.00 80.50 141 ALA A C 1
ATOM 1066 O O . ALA A 1 141 ? 0.293 10.004 12.039 1.00 80.50 141 ALA A O 1
ATOM 1067 N N . ALA A 1 142 ? -0.013 7.778 11.872 1.00 78.06 142 ALA A N 1
ATOM 1068 C CA . ALA A 1 142 ? 1.210 7.434 12.576 1.00 78.06 142 ALA A CA 1
ATOM 1069 C C . ALA A 1 142 ? 2.457 7.866 11.783 1.00 78.06 142 ALA A C 1
ATOM 1071 O O . ALA A 1 142 ? 3.353 8.474 12.359 1.00 78.06 142 ALA A O 1
ATOM 1072 N N . VAL A 1 143 ? 2.508 7.643 10.463 1.00 76.88 143 VAL A N 1
ATOM 1073 C CA . VAL A 1 143 ? 3.608 8.142 9.613 1.00 76.88 143 VAL A CA 1
ATOM 1074 C C . VAL A 1 143 ? 3.701 9.672 9.664 1.00 76.88 143 VAL A C 1
ATOM 1076 O O . VAL A 1 143 ? 4.782 10.207 9.893 1.00 76.88 143 VAL A O 1
ATOM 1079 N N . SER A 1 144 ? 2.580 10.382 9.517 1.00 76.00 144 SER A N 1
ATOM 1080 C CA . SER A 1 144 ? 2.497 11.849 9.577 1.00 76.00 144 SER A CA 1
ATOM 1081 C C . SER A 1 144 ? 2.993 12.407 10.914 1.00 76.00 144 SER A C 1
ATOM 1083 O O . SER A 1 144 ? 3.784 13.351 10.929 1.00 76.00 144 SER A O 1
ATOM 1085 N N . ALA A 1 145 ? 2.589 11.801 12.033 1.00 70.38 145 ALA A N 1
ATOM 1086 C CA . ALA A 1 145 ? 3.072 12.177 13.360 1.00 70.38 145 ALA A CA 1
ATOM 1087 C C . ALA A 1 145 ? 4.594 11.978 13.501 1.00 70.38 145 ALA A C 1
ATOM 1089 O O . ALA A 1 145 ? 5.266 12.762 14.175 1.00 70.38 145 ALA A O 1
ATOM 1090 N N . ASN A 1 146 ? 5.150 10.976 12.812 1.00 64.81 146 ASN A N 1
ATOM 1091 C CA . ASN A 1 146 ? 6.571 10.635 12.855 1.00 64.81 146 ASN A CA 1
ATOM 1092 C C . ASN A 1 146 ? 7.468 11.535 11.984 1.00 64.81 146 ASN A C 1
ATOM 1094 O O . ASN A 1 146 ? 8.684 11.525 12.170 1.00 64.81 146 ASN A O 1
ATOM 1098 N N . LEU A 1 147 ? 6.905 12.309 11.047 1.00 59.44 147 LEU A N 1
ATOM 1099 C CA . LEU A 1 147 ? 7.660 13.173 10.127 1.00 59.44 147 LEU A CA 1
ATOM 1100 C C . LEU A 1 147 ? 8.114 14.515 10.750 1.00 59.44 147 LEU A C 1
ATOM 1102 O O . LEU A 1 147 ? 8.778 15.297 10.069 1.00 59.44 147 LEU A O 1
ATOM 1106 N N . ILE A 1 148 ? 7.816 14.806 12.028 1.00 49.88 148 ILE A N 1
ATOM 1107 C CA . ILE A 1 148 ? 8.294 16.040 12.687 1.00 49.88 148 ILE A CA 1
ATOM 1108 C C . ILE A 1 148 ? 9.655 15.852 13.388 1.00 49.88 148 ILE A C 1
ATOM 1110 O O . ILE A 1 148 ? 9.801 14.950 14.216 1.00 49.88 148 ILE A O 1
ATOM 1114 N N . PRO A 1 149 ? 10.591 16.812 13.252 1.00 44.81 149 PRO A N 1
ATOM 1115 C CA . PRO A 1 149 ? 11.767 16.962 14.112 1.00 44.81 149 PRO A CA 1
ATOM 1116 C C . PRO A 1 149 ? 11.417 17.548 15.501 1.00 44.81 149 PRO A C 1
ATOM 1118 O O . PRO A 1 149 ? 11.954 18.574 15.911 1.00 44.81 149 PRO A O 1
ATOM 1121 N N . ARG A 1 150 ? 10.520 16.920 16.276 1.00 48.56 150 ARG A N 1
ATOM 1122 C CA . ARG A 1 150 ? 10.238 17.330 17.674 1.00 48.56 150 ARG A CA 1
ATOM 1123 C C . ARG A 1 150 ? 11.190 16.676 18.676 1.00 48.56 150 ARG A C 1
ATOM 1125 O O . ARG A 1 150 ? 10.742 16.156 19.687 1.00 48.56 150 ARG A O 1
ATOM 1132 N N . GLY A 1 151 ? 12.496 16.668 18.396 1.00 41.81 151 GLY A N 1
ATOM 1133 C CA . GLY A 1 151 ? 13.567 16.340 19.359 1.00 41.81 151 GLY A CA 1
ATOM 1134 C C . GLY A 1 151 ? 13.471 14.999 20.109 1.00 41.81 151 GLY A C 1
ATOM 1135 O O . GLY A 1 151 ? 14.289 14.735 20.985 1.00 41.81 151 GLY A O 1
ATOM 1136 N N . ARG A 1 152 ? 12.486 14.153 19.798 1.00 51.16 152 ARG A N 1
ATOM 1137 C CA . ARG A 1 152 ? 12.247 12.850 20.404 1.00 51.16 152 ARG A CA 1
ATOM 1138 C C . ARG A 1 152 ? 12.177 11.840 19.270 1.00 51.16 152 ARG A C 1
ATOM 1140 O O . ARG A 1 152 ? 11.254 11.925 18.460 1.00 51.16 152 ARG A O 1
ATOM 1147 N N . PRO A 1 153 ? 13.146 10.921 19.166 1.00 54.94 153 PRO A N 1
ATOM 1148 C CA . PRO A 1 153 ? 13.037 9.833 18.216 1.00 54.94 153 PRO A CA 1
ATOM 1149 C C . PRO A 1 153 ? 11.772 9.037 18.541 1.00 54.94 153 PRO A C 1
ATOM 1151 O O . PRO A 1 153 ? 11.545 8.637 19.682 1.00 54.94 153 PRO A O 1
ATOM 1154 N N . VAL A 1 154 ? 10.931 8.835 17.532 1.00 61.03 154 VAL A N 1
ATOM 1155 C CA . VAL A 1 154 ? 9.818 7.891 17.615 1.00 61.03 154 VAL A CA 1
ATOM 1156 C C . VAL A 1 154 ? 10.411 6.505 17.859 1.00 61.03 154 VAL A C 1
ATOM 1158 O O . VAL A 1 154 ? 11.383 6.132 17.193 1.00 61.03 154 VAL A O 1
ATOM 1161 N N . SER A 1 155 ? 9.848 5.748 18.805 1.00 68.00 155 SER A N 1
ATOM 1162 C CA . SER A 1 155 ? 10.314 4.387 19.062 1.00 68.00 155 SER A CA 1
ATOM 1163 C C . SER A 1 155 ? 10.153 3.520 17.812 1.00 68.00 155 SER A C 1
ATOM 1165 O O . SER A 1 155 ? 9.199 3.656 17.044 1.00 68.00 155 SER A O 1
ATOM 1167 N N . HIS A 1 156 ? 11.098 2.606 17.612 1.00 71.06 156 HIS A N 1
ATOM 1168 C CA . HIS A 1 156 ? 11.050 1.629 16.528 1.00 71.06 156 HIS A CA 1
ATOM 1169 C C . HIS A 1 156 ? 9.720 0.849 16.520 1.00 71.06 156 HIS A C 1
ATOM 1171 O O . HIS A 1 156 ? 9.100 0.687 15.477 1.00 71.06 156 HIS A O 1
ATOM 1177 N N . GLU A 1 157 ? 9.210 0.485 17.698 1.00 70.94 157 GLU A N 1
ATOM 1178 C CA . GLU A 1 157 ? 7.926 -0.208 17.873 1.00 70.94 157 GLU A CA 1
ATOM 1179 C C . GLU A 1 157 ? 6.742 0.566 17.277 1.00 70.94 157 GLU A C 1
ATOM 1181 O O . GLU A 1 157 ? 5.910 -0.005 16.572 1.00 70.94 157 GLU A O 1
ATOM 1186 N N . ARG A 1 158 ? 6.673 1.887 17.493 1.00 71.19 158 ARG A N 1
ATOM 1187 C CA . ARG A 1 158 ? 5.596 2.723 16.938 1.00 71.19 158 ARG A CA 1
ATOM 1188 C C . ARG A 1 158 ? 5.659 2.798 15.415 1.00 71.19 158 ARG A C 1
ATOM 1190 O O . ARG A 1 158 ? 4.613 2.806 14.763 1.00 71.19 158 ARG A O 1
ATOM 1197 N N . ARG A 1 159 ? 6.866 2.822 14.841 1.00 73.62 159 ARG A N 1
ATOM 1198 C CA . ARG A 1 159 ? 7.047 2.795 13.383 1.00 73.62 159 ARG A CA 1
ATOM 1199 C C . ARG A 1 159 ? 6.664 1.440 12.793 1.00 73.62 159 ARG A C 1
ATOM 1201 O O . ARG A 1 159 ? 5.922 1.401 11.813 1.00 73.62 159 ARG A O 1
ATOM 1208 N N . GLN A 1 160 ? 7.047 0.342 13.441 1.00 74.88 160 GLN A N 1
ATOM 1209 C CA . GLN A 1 160 ? 6.619 -1.001 13.045 1.00 74.88 160 GLN A CA 1
ATOM 1210 C C . GLN A 1 160 ? 5.096 -1.169 13.103 1.00 74.88 160 GLN A C 1
ATOM 1212 O O . GLN A 1 160 ? 4.512 -1.709 12.168 1.00 74.88 160 GLN A O 1
ATOM 1217 N N . GLN A 1 161 ? 4.428 -0.648 14.137 1.00 75.19 161 GLN A N 1
ATOM 1218 C CA . GLN A 1 161 ? 2.963 -0.678 14.219 1.00 75.19 161 GLN A CA 1
ATOM 1219 C C . GLN A 1 161 ? 2.296 0.124 13.091 1.00 75.19 161 GLN A C 1
ATOM 1221 O O . GLN A 1 161 ? 1.295 -0.322 12.534 1.00 75.19 161 GLN A O 1
ATOM 1226 N N . ALA A 1 162 ? 2.847 1.284 12.720 1.00 78.00 162 ALA A N 1
ATOM 1227 C CA . ALA A 1 162 ? 2.359 2.051 11.572 1.00 78.00 162 ALA A CA 1
ATOM 1228 C C . ALA A 1 162 ? 2.489 1.254 10.261 1.00 78.00 162 ALA A C 1
ATOM 1230 O O . ALA A 1 162 ? 1.547 1.205 9.469 1.00 78.00 162 ALA A O 1
ATOM 1231 N N . ALA A 1 163 ? 3.626 0.578 10.063 1.00 80.38 163 ALA A N 1
ATOM 1232 C CA . ALA A 1 163 ? 3.870 -0.267 8.896 1.00 80.38 163 ALA A CA 1
ATOM 1233 C C . ALA A 1 163 ? 2.927 -1.478 8.880 1.00 80.38 163 ALA A C 1
ATOM 1235 O O . ALA A 1 163 ? 2.403 -1.826 7.824 1.00 80.38 163 ALA A O 1
ATOM 1236 N N . GLY A 1 164 ? 2.664 -2.066 10.050 1.00 82.88 164 GLY A N 1
ATOM 1237 C CA . GLY A 1 164 ? 1.693 -3.140 10.232 1.00 82.88 164 GLY A CA 1
ATOM 1238 C C . GLY A 1 164 ? 0.279 -2.722 9.825 1.00 82.88 164 GLY A C 1
ATOM 1239 O O . GLY A 1 164 ? -0.365 -3.450 9.078 1.00 82.88 164 GLY A O 1
ATOM 1240 N N . TRP A 1 165 ? -0.188 -1.536 10.234 1.00 85.56 165 TRP A N 1
ATOM 1241 C CA . TRP A 1 165 ? -1.506 -1.017 9.835 1.00 85.56 165 TRP A CA 1
ATOM 1242 C C . TRP A 1 165 ? -1.616 -0.753 8.330 1.00 85.56 165 TRP A C 1
ATOM 1244 O O . TRP A 1 165 ? -2.581 -1.197 7.703 1.00 85.56 165 TRP A O 1
ATOM 1254 N N . LEU A 1 166 ? -0.620 -0.081 7.738 1.00 87.06 166 LEU A N 1
ATOM 1255 C CA . LEU A 1 166 ? -0.589 0.178 6.293 1.00 87.06 166 LEU A CA 1
ATOM 1256 C C . LEU A 1 166 ? -0.564 -1.126 5.494 1.00 87.06 166 LEU A C 1
ATOM 1258 O O . LEU A 1 166 ? -1.329 -1.280 4.543 1.00 87.06 166 LEU A O 1
ATOM 1262 N N . TYR A 1 167 ? 0.284 -2.081 5.891 1.00 86.75 167 TYR A N 1
ATOM 1263 C CA . TYR A 1 167 ? 0.375 -3.361 5.200 1.00 86.75 167 TYR A CA 1
ATOM 1264 C C . TYR A 1 167 ? -0.896 -4.186 5.375 1.00 86.75 167 TYR A C 1
ATOM 1266 O O . TYR A 1 167 ? -1.367 -4.772 4.402 1.00 86.75 167 TYR A O 1
ATOM 1274 N N . LEU A 1 168 ? -1.477 -4.223 6.577 1.00 87.31 168 LEU A N 1
ATOM 1275 C CA . LEU A 1 168 ? -2.742 -4.910 6.813 1.00 87.31 168 LEU A CA 1
ATOM 1276 C C . LEU A 1 168 ? -3.805 -4.370 5.856 1.00 87.31 168 LEU A C 1
ATOM 1278 O O . LEU A 1 168 ? -4.360 -5.140 5.079 1.00 87.31 168 LEU A O 1
ATOM 1282 N N . ALA A 1 169 ? -4.011 -3.054 5.822 1.00 90.88 169 ALA A N 1
ATOM 1283 C CA . ALA A 1 169 ? -4.950 -2.429 4.899 1.00 90.88 169 ALA A CA 1
ATOM 1284 C C . ALA A 1 169 ? -4.647 -2.784 3.432 1.00 90.88 169 ALA A C 1
ATOM 1286 O O . ALA A 1 169 ? -5.518 -3.277 2.710 1.00 90.88 169 ALA A O 1
ATOM 1287 N N . PHE A 1 170 ? -3.390 -2.615 3.012 1.00 90.00 170 PHE A N 1
ATOM 1288 C CA . PHE A 1 170 ? -2.921 -2.964 1.672 1.00 90.00 170 PHE A CA 1
ATOM 1289 C C . PHE A 1 170 ? -3.169 -4.436 1.317 1.00 90.00 170 PHE A C 1
ATOM 1291 O O . PHE A 1 170 ? -3.510 -4.739 0.179 1.00 90.00 170 PHE A O 1
ATOM 1298 N N . SER A 1 171 ? -3.042 -5.361 2.269 1.00 89.25 171 SER A N 1
ATOM 1299 C CA . SER A 1 171 ? -3.227 -6.791 2.013 1.00 89.25 171 SER A CA 1
ATOM 1300 C C . SER A 1 171 ? -4.675 -7.164 1.688 1.00 89.25 171 SER A C 1
ATOM 1302 O O . SER A 1 171 ? -4.905 -8.074 0.891 1.00 89.25 171 SER A O 1
ATOM 1304 N N . PHE A 1 172 ? -5.644 -6.439 2.255 1.00 90.25 172 PHE A N 1
ATOM 1305 C CA . PHE A 1 172 ? -7.069 -6.623 1.973 1.00 90.25 172 PHE A CA 1
ATOM 1306 C C . PHE A 1 172 ? -7.525 -5.849 0.737 1.00 90.25 172 PHE A C 1
ATOM 1308 O O . PHE A 1 172 ? -8.445 -6.284 0.050 1.00 90.25 172 PHE A O 1
ATOM 1315 N N . ALA A 1 173 ? -6.890 -4.714 0.442 1.00 89.88 173 ALA A N 1
ATOM 1316 C CA . ALA A 1 173 ? -7.307 -3.830 -0.637 1.00 89.88 173 ALA A CA 1
ATOM 1317 C C . ALA A 1 173 ? -6.108 -3.199 -1.380 1.00 89.88 173 ALA A C 1
ATOM 1319 O O . ALA A 1 173 ? -5.932 -1.977 -1.367 1.00 89.88 173 ALA A O 1
ATOM 1320 N N . PRO A 1 174 ? -5.277 -3.999 -2.079 1.00 86.94 174 PRO A N 1
ATOM 1321 C CA . PRO A 1 174 ? -4.010 -3.534 -2.663 1.00 86.94 174 PRO A CA 1
ATOM 1322 C C . PRO A 1 174 ? -4.176 -2.508 -3.792 1.00 86.94 174 PRO A C 1
ATOM 1324 O O . PRO A 1 174 ? -3.203 -1.909 -4.245 1.00 86.94 174 PRO A O 1
ATOM 1327 N N . THR A 1 175 ? -5.405 -2.320 -4.270 1.00 84.38 175 THR A N 1
ATOM 1328 C CA . THR A 1 175 ? -5.774 -1.411 -5.356 1.00 84.38 175 THR A CA 1
ATOM 1329 C C . THR A 1 175 ? -6.505 -0.157 -4.874 1.00 84.38 175 THR A C 1
ATOM 1331 O O . THR A 1 175 ? -6.801 0.709 -5.690 1.00 84.38 175 THR A O 1
ATOM 1334 N N . GLU A 1 176 ? -6.807 -0.022 -3.583 1.00 85.00 176 GLU A N 1
ATOM 1335 C CA . GLU A 1 176 ? -7.711 1.033 -3.094 1.00 85.00 176 GLU A CA 1
ATOM 1336 C C . GLU A 1 176 ? -7.008 2.316 -2.646 1.00 85.00 176 GLU A C 1
ATOM 1338 O O . GLU A 1 176 ? -7.642 3.368 -2.528 1.00 85.00 176 GLU A O 1
ATOM 1343 N N . PHE A 1 177 ? -5.699 2.260 -2.420 1.00 81.88 177 PHE A N 1
ATOM 1344 C CA . PHE A 1 177 ? -4.965 3.355 -1.797 1.00 81.88 177 PHE A CA 1
ATOM 1345 C C . PHE A 1 177 ? -4.165 4.163 -2.809 1.00 81.88 177 PHE A C 1
ATOM 1347 O O . PHE A 1 177 ? -3.395 3.613 -3.597 1.00 81.88 177 PHE A O 1
ATOM 1354 N N . ARG A 1 178 ? -4.332 5.489 -2.764 1.00 73.44 178 ARG A N 1
ATOM 1355 C CA . ARG A 1 178 ? -3.474 6.437 -3.476 1.00 73.44 178 ARG A CA 1
ATOM 1356 C C . ARG A 1 178 ? -2.285 6.768 -2.583 1.00 73.44 178 ARG A C 1
ATOM 1358 O O . ARG A 1 178 ? -2.362 7.651 -1.746 1.00 73.44 178 ARG A O 1
ATOM 1365 N N . GLU A 1 179 ? -1.188 6.043 -2.750 1.00 71.25 179 GLU A N 1
ATOM 1366 C CA . GLU A 1 179 ? 0.081 6.413 -2.113 1.00 71.25 179 GLU A CA 1
ATOM 1367 C C . GLU A 1 179 ? 0.907 7.210 -3.126 1.00 71.25 179 GLU A C 1
ATOM 1369 O O . GLU A 1 179 ? 1.674 6.658 -3.918 1.00 71.25 179 GLU A O 1
ATOM 1374 N N . GLU A 1 180 ? 0.665 8.517 -3.161 1.00 65.62 180 GLU A N 1
ATOM 1375 C CA . GLU A 1 180 ? 1.433 9.461 -3.972 1.00 65.62 180 GLU A CA 1
ATOM 1376 C C . GLU A 1 180 ? 2.910 9.402 -3.549 1.00 65.62 180 GLU A C 1
ATOM 1378 O O . GLU A 1 180 ? 3.234 9.223 -2.373 1.00 65.62 180 GLU A O 1
ATOM 1383 N N . ASN A 1 181 ? 3.828 9.456 -4.518 1.00 67.12 181 ASN A N 1
ATOM 1384 C CA . ASN A 1 181 ? 5.281 9.327 -4.318 1.00 67.12 181 ASN A CA 1
ATOM 1385 C C . ASN A 1 181 ? 5.781 7.989 -3.732 1.00 67.12 181 ASN A C 1
ATOM 1387 O O . ASN A 1 181 ? 6.986 7.806 -3.556 1.00 67.12 181 ASN A O 1
ATOM 1391 N N . GLY A 1 182 ? 4.902 7.019 -3.466 1.00 75.56 182 GLY A N 1
ATOM 1392 C CA . GLY A 1 182 ? 5.311 5.721 -2.937 1.00 75.56 182 GLY A CA 1
ATOM 1393 C C . GLY A 1 182 ? 5.777 5.764 -1.473 1.00 75.56 182 GLY A C 1
ATOM 1394 O O . GLY A 1 182 ? 6.671 4.996 -1.108 1.00 75.56 182 GLY A O 1
ATOM 1395 N N . TYR A 1 183 ? 5.244 6.663 -0.639 1.00 77.69 183 TYR A N 1
ATOM 1396 C CA . TYR A 1 183 ? 5.722 6.852 0.739 1.00 77.69 183 TYR A CA 1
ATOM 1397 C C . TYR A 1 183 ? 5.627 5.589 1.619 1.00 77.69 183 TYR A C 1
ATOM 1399 O O . TYR A 1 183 ? 6.484 5.387 2.476 1.00 77.69 183 TYR A O 1
ATOM 1407 N N . PHE A 1 184 ? 4.633 4.715 1.428 1.00 84.44 184 PHE A N 1
ATOM 1408 C CA . PHE A 1 184 ? 4.486 3.485 2.211 1.00 84.44 184 PHE A CA 1
ATOM 1409 C C . PHE A 1 184 ? 5.629 2.518 1.908 1.00 84.44 184 PHE A C 1
ATOM 1411 O O . PHE A 1 184 ? 6.250 1.996 2.832 1.00 84.44 184 PHE A O 1
ATOM 1418 N N . GLY A 1 185 ? 6.004 2.337 0.641 1.00 84.69 185 GLY A N 1
ATOM 1419 C CA . GLY A 1 185 ? 7.191 1.546 0.315 1.00 84.69 185 GLY A CA 1
ATOM 1420 C C . GLY A 1 185 ? 8.500 2.183 0.804 1.00 84.69 185 GLY A C 1
ATOM 1421 O O . GLY A 1 185 ? 9.401 1.458 1.219 1.00 84.69 185 GLY A O 1
ATOM 1422 N N . GLN A 1 186 ? 8.611 3.517 0.828 1.00 82.12 186 GLN A N 1
ATOM 1423 C CA . GLN A 1 186 ? 9.754 4.199 1.457 1.00 82.12 186 GLN A CA 1
ATOM 1424 C C . GLN A 1 186 ? 9.804 3.925 2.966 1.00 82.12 186 GLN A C 1
ATOM 1426 O O . GLN A 1 186 ? 10.869 3.638 3.509 1.00 82.12 186 GLN A O 1
ATOM 1431 N N . PHE A 1 187 ? 8.649 3.958 3.625 1.00 80.06 187 PHE A N 1
ATOM 1432 C CA . PHE A 1 187 ? 8.515 3.675 5.047 1.00 80.06 187 PHE A CA 1
ATOM 1433 C C . PHE A 1 187 ? 8.852 2.212 5.382 1.00 80.06 187 PHE A C 1
ATOM 1435 O O . PHE A 1 187 ? 9.610 1.937 6.306 1.00 80.06 187 PHE A O 1
ATOM 1442 N N . LEU A 1 188 ? 8.391 1.254 4.572 1.00 84.94 188 LEU A N 1
ATOM 1443 C CA . LEU A 1 188 ? 8.803 -0.150 4.691 1.00 84.94 188 LEU A CA 1
ATOM 1444 C C . LEU A 1 188 ? 10.319 -0.315 4.537 1.00 84.94 188 LEU A C 1
ATOM 1446 O O . LEU A 1 188 ? 10.939 -1.089 5.265 1.00 84.94 188 LEU A O 1
ATOM 1450 N N . GLN A 1 189 ? 10.923 0.414 3.597 1.00 85.44 189 GLN A N 1
ATOM 1451 C CA . GLN A 1 189 ? 12.364 0.371 3.379 1.00 85.44 189 GLN A CA 1
ATOM 1452 C C . GLN A 1 189 ? 13.143 0.940 4.573 1.00 85.44 189 GLN A C 1
ATOM 1454 O O . GLN A 1 189 ? 14.160 0.352 4.941 1.00 85.44 189 GLN A O 1
ATOM 1459 N N . SER A 1 190 ? 12.677 2.031 5.196 1.00 80.69 190 SER A N 1
ATOM 1460 C CA . SER A 1 190 ? 13.335 2.603 6.382 1.00 80.69 190 SER A CA 1
ATOM 1461 C C . SER A 1 190 ? 13.286 1.683 7.601 1.00 80.69 190 SER A C 1
ATOM 1463 O O . SER A 1 190 ? 14.192 1.732 8.427 1.00 80.69 190 SER A O 1
ATOM 1465 N N . GLU A 1 191 ? 12.284 0.806 7.682 1.00 78.06 191 GLU A N 1
ATOM 1466 C CA . GLU A 1 191 ? 12.178 -0.229 8.721 1.00 78.06 191 GLU A CA 1
ATOM 1467 C C . GLU A 1 191 ? 12.894 -1.546 8.341 1.00 78.06 191 GLU A C 1
ATOM 1469 O O . GLU A 1 191 ? 12.751 -2.560 9.017 1.00 78.06 191 GLU A O 1
ATOM 1474 N N . GLY A 1 192 ? 13.684 -1.558 7.258 1.00 83.44 192 GLY A N 1
ATOM 1475 C CA . GLY A 1 192 ? 14.499 -2.712 6.858 1.00 83.44 192 GLY A CA 1
ATOM 1476 C C . GLY A 1 192 ? 13.777 -3.755 5.998 1.00 83.44 192 GLY A C 1
ATOM 1477 O O . GLY A 1 192 ? 14.362 -4.782 5.649 1.00 83.44 192 GLY A O 1
ATOM 1478 N N . TYR A 1 193 ? 12.537 -3.500 5.577 1.00 86.12 193 TYR A N 1
ATOM 1479 C CA . TYR A 1 193 ? 11.730 -4.439 4.793 1.00 86.12 193 TYR A CA 1
ATOM 1480 C C . TYR A 1 193 ? 11.843 -4.201 3.283 1.00 86.12 193 TYR A C 1
ATOM 1482 O O . TYR A 1 193 ? 10.840 -4.050 2.583 1.00 86.12 193 TYR A O 1
ATOM 1490 N N . SER A 1 194 ? 13.066 -4.201 2.744 1.00 89.12 194 SER A N 1
ATOM 1491 C CA . SER A 1 194 ? 13.321 -3.930 1.317 1.00 89.12 194 SER A CA 1
ATOM 1492 C C . SER A 1 194 ? 12.547 -4.853 0.367 1.00 89.12 194 SER A C 1
ATOM 1494 O O . SER A 1 194 ? 12.023 -4.394 -0.641 1.00 89.12 194 SER A O 1
ATOM 1496 N N . HIS A 1 195 ? 12.397 -6.139 0.703 1.00 89.75 195 HIS A N 1
ATOM 1497 C CA . HIS A 1 195 ? 11.600 -7.071 -0.104 1.00 89.75 195 HIS A CA 1
ATOM 1498 C C . HIS A 1 195 ? 10.119 -6.674 -0.176 1.00 89.75 195 HIS A C 1
ATOM 1500 O O . HIS A 1 195 ? 9.532 -6.717 -1.256 1.00 89.75 195 HIS A O 1
ATOM 1506 N N . LEU A 1 196 ? 9.524 -6.251 0.947 1.00 88.94 196 LEU A N 1
ATOM 1507 C CA . LEU A 1 196 ? 8.135 -5.787 0.977 1.00 88.94 196 LEU A CA 1
ATOM 1508 C C . LEU A 1 196 ? 7.990 -4.454 0.244 1.00 88.94 196 LEU A C 1
ATOM 1510 O O . LEU A 1 196 ? 7.061 -4.295 -0.537 1.00 88.94 196 LEU A O 1
ATOM 1514 N N . ALA A 1 197 ? 8.934 -3.531 0.434 1.00 90.38 197 ALA A N 1
ATOM 1515 C CA . ALA A 1 197 ? 8.967 -2.246 -0.257 1.00 90.38 197 ALA A CA 1
ATOM 1516 C C . ALA A 1 197 ? 9.040 -2.400 -1.790 1.00 90.38 197 ALA A C 1
ATOM 1518 O O . ALA A 1 197 ? 8.397 -1.657 -2.534 1.00 90.38 197 ALA A O 1
ATOM 1519 N N . THR A 1 198 ? 9.808 -3.381 -2.272 1.00 93.25 198 THR A N 1
ATOM 1520 C CA . THR A 1 198 ? 9.835 -3.762 -3.690 1.00 93.25 198 THR A CA 1
ATOM 1521 C C . THR A 1 198 ? 8.535 -4.411 -4.121 1.00 93.25 198 THR A C 1
ATOM 1523 O O . THR A 1 198 ? 8.013 -4.069 -5.179 1.00 93.25 198 THR A O 1
ATOM 1526 N N . PHE A 1 199 ? 7.996 -5.329 -3.317 1.00 91.62 199 PHE A N 1
ATOM 1527 C CA . PHE A 1 199 ? 6.743 -6.003 -3.630 1.00 91.62 199 PHE A CA 1
ATOM 1528 C C . PHE A 1 199 ? 5.575 -5.018 -3.761 1.00 91.62 199 PHE A C 1
ATOM 1530 O O . PHE A 1 199 ? 4.833 -5.100 -4.736 1.00 91.62 199 PHE A O 1
ATOM 1537 N N . THR A 1 200 ? 5.427 -4.060 -2.843 1.00 90.00 200 THR A N 1
ATOM 1538 C CA . THR A 1 200 ? 4.346 -3.063 -2.896 1.00 90.00 200 THR A CA 1
ATOM 1539 C C . THR A 1 200 ? 4.468 -2.176 -4.132 1.00 90.00 200 THR A C 1
ATOM 1541 O O . THR A 1 200 ? 3.477 -1.984 -4.834 1.00 90.00 200 THR A O 1
ATOM 1544 N N . ALA A 1 201 ? 5.680 -1.723 -4.473 1.00 91.38 201 ALA A N 1
ATOM 1545 C CA . ALA A 1 201 ? 5.935 -0.964 -5.699 1.00 91.38 201 ALA A CA 1
ATOM 1546 C C . ALA A 1 201 ? 5.616 -1.778 -6.967 1.00 91.38 201 ALA A C 1
ATOM 1548 O O . ALA A 1 201 ? 4.902 -1.302 -7.847 1.00 91.38 201 ALA A O 1
ATOM 1549 N N . LEU A 1 202 ? 6.054 -3.039 -7.034 1.00 92.81 202 LEU A N 1
ATOM 1550 C CA . LEU A 1 202 ? 5.731 -3.940 -8.143 1.00 92.81 202 LEU A CA 1
ATOM 1551 C C . LEU A 1 202 ? 4.221 -4.192 -8.254 1.00 92.81 202 LEU A C 1
ATOM 1553 O O . LEU A 1 202 ? 3.663 -4.164 -9.351 1.00 92.81 202 LEU A O 1
ATOM 1557 N N . ARG A 1 203 ? 3.538 -4.417 -7.126 1.00 90.31 203 ARG A N 1
ATOM 1558 C CA . ARG A 1 203 ? 2.097 -4.687 -7.090 1.00 90.31 203 ARG A CA 1
ATOM 1559 C C . ARG A 1 203 ? 1.281 -3.476 -7.530 1.00 90.31 203 ARG A C 1
ATOM 1561 O O . ARG A 1 203 ? 0.287 -3.659 -8.237 1.00 90.31 203 ARG A O 1
ATOM 1568 N N . ARG A 1 204 ? 1.718 -2.269 -7.158 1.00 87.19 204 ARG A N 1
ATOM 1569 C CA . ARG A 1 204 ? 1.177 -1.005 -7.671 1.00 87.19 204 ARG A CA 1
ATOM 1570 C C . ARG A 1 204 ? 1.403 -0.888 -9.166 1.00 87.19 204 ARG A C 1
ATOM 1572 O O . ARG A 1 204 ? 0.434 -0.680 -9.888 1.00 87.19 204 ARG A O 1
ATOM 1579 N N . MET A 1 205 ? 2.628 -1.129 -9.635 1.00 88.56 205 MET A N 1
ATOM 1580 C CA . MET A 1 205 ? 2.988 -1.036 -11.051 1.00 88.56 205 MET A CA 1
ATOM 1581 C C . MET A 1 205 ? 2.085 -1.895 -11.945 1.00 88.56 205 MET A C 1
ATOM 1583 O O . MET A 1 205 ? 1.739 -1.448 -13.036 1.00 88.56 205 MET A O 1
ATOM 1587 N N . VAL A 1 206 ? 1.674 -3.089 -11.499 1.00 89.62 206 VAL A N 1
ATOM 1588 C CA . VAL A 1 206 ? 0.801 -3.999 -12.275 1.00 89.62 206 VAL A CA 1
ATOM 1589 C C . VAL A 1 206 ? -0.688 -3.911 -11.921 1.00 89.62 206 VAL A C 1
ATOM 1591 O O . VAL A 1 206 ? -1.510 -4.599 -12.521 1.00 89.62 206 VAL A O 1
ATOM 1594 N N . GLY A 1 207 ? -1.060 -3.097 -10.933 1.00 82.38 207 GLY A N 1
ATOM 1595 C CA . GLY A 1 207 ? -2.445 -2.941 -10.498 1.00 82.38 207 GLY A CA 1
ATOM 1596 C C . GLY A 1 207 ? -3.301 -2.114 -11.465 1.00 82.38 207 GLY A C 1
ATOM 1597 O O . GLY A 1 207 ? -2.798 -1.347 -12.291 1.00 82.38 207 GLY A O 1
ATOM 1598 N N . THR A 1 208 ? -4.618 -2.237 -11.314 1.00 70.62 208 THR A N 1
ATOM 1599 C CA . THR A 1 208 ? -5.655 -1.439 -12.004 1.00 70.62 208 THR A CA 1
ATOM 1600 C C . THR A 1 208 ? -6.407 -0.510 -11.041 1.00 70.62 208 THR A C 1
ATOM 1602 O O . THR A 1 208 ? -7.484 -0.017 -11.352 1.00 70.62 208 THR A O 1
ATOM 1605 N N . GLY A 1 209 ? -5.853 -0.317 -9.842 1.00 67.19 209 GLY A N 1
ATOM 1606 C CA . GLY A 1 209 ? -6.487 0.389 -8.736 1.00 67.19 209 GLY A CA 1
ATOM 1607 C C . GLY A 1 209 ? -6.493 1.909 -8.839 1.00 67.19 209 GLY A C 1
ATOM 1608 O O . GLY A 1 209 ? -6.074 2.478 -9.841 1.00 67.19 209 GLY A O 1
ATOM 1609 N N . ARG A 1 210 ? -6.889 2.566 -7.745 1.00 67.25 210 ARG A N 1
ATOM 1610 C CA . ARG A 1 210 ? -7.037 4.025 -7.605 1.00 67.25 210 ARG A CA 1
ATOM 1611 C C . ARG A 1 210 ? -5.798 4.857 -7.944 1.00 67.25 210 ARG A C 1
ATOM 1613 O O . ARG A 1 210 ? -5.938 6.046 -8.223 1.00 67.25 210 ARG A O 1
ATOM 1620 N N . VAL A 1 211 ? -4.620 4.232 -7.921 1.00 62.94 211 VAL A N 1
ATOM 1621 C CA . VAL A 1 211 ? -3.337 4.795 -8.385 1.00 62.94 211 VAL A CA 1
ATOM 1622 C C . VAL A 1 211 ? -3.344 5.061 -9.898 1.00 62.94 211 VAL A C 1
ATOM 1624 O O . VAL A 1 211 ? -2.674 5.975 -10.356 1.00 62.94 211 VAL A O 1
ATOM 1627 N N . HIS A 1 212 ? -4.119 4.285 -10.663 1.00 64.81 212 HIS A N 1
ATOM 1628 C CA . HIS A 1 212 ? -4.165 4.304 -12.131 1.00 64.81 212 HIS A CA 1
ATOM 1629 C C . HIS A 1 212 ? -5.536 4.705 -12.695 1.00 64.81 212 HIS A C 1
ATOM 1631 O O . HIS A 1 212 ? -5.697 4.780 -13.910 1.00 64.81 212 HIS A O 1
ATOM 1637 N N . THR A 1 213 ? -6.547 4.930 -11.847 1.00 58.38 213 THR A N 1
ATOM 1638 C CA . THR A 1 213 ? -7.867 5.402 -12.295 1.00 58.38 213 THR A CA 1
ATOM 1639 C C . THR A 1 213 ? -7.858 6.920 -12.454 1.00 58.38 213 THR A C 1
ATOM 1641 O O . THR A 1 213 ? -7.729 7.646 -11.461 1.00 58.38 213 THR A O 1
ATOM 1644 N N . GLN A 1 214 ? -8.042 7.371 -13.695 1.00 53.50 214 GLN A N 1
ATOM 1645 C CA . GLN A 1 214 ? -8.225 8.770 -14.078 1.00 53.50 214 GLN A CA 1
ATOM 1646 C C . GLN A 1 214 ? -9.395 9.398 -13.306 1.00 53.50 214 GLN A C 1
ATOM 1648 O O . GLN A 1 214 ? -10.499 8.849 -13.292 1.00 53.50 214 GLN A O 1
ATOM 1653 N N . GLN A 1 215 ? -9.186 10.570 -12.701 1.00 51.28 215 GLN A N 1
ATOM 1654 C CA . GLN A 1 215 ? -10.296 11.510 -12.570 1.00 51.28 215 GLN A CA 1
ATOM 1655 C C . GLN A 1 215 ? -10.408 12.270 -13.900 1.00 51.28 215 GLN A C 1
ATOM 1657 O O . GLN A 1 215 ? -9.377 12.707 -14.409 1.00 51.28 215 GLN A O 1
ATOM 1662 N N . PRO A 1 216 ? -11.615 12.463 -14.466 1.00 42.62 216 PRO A N 1
ATOM 1663 C CA . PRO A 1 216 ? -11.808 13.158 -15.746 1.00 42.62 216 PRO A CA 1
ATOM 1664 C C . PRO A 1 216 ? -11.212 14.576 -15.816 1.00 42.62 216 PRO A C 1
ATOM 1666 O O . PRO A 1 216 ? -11.076 15.130 -16.901 1.00 42.62 216 PRO A O 1
ATOM 1669 N N . SER A 1 217 ? -10.887 15.172 -14.668 1.00 47.34 217 SER A N 1
ATOM 1670 C CA . SER A 1 217 ? -10.364 16.531 -14.513 1.00 47.34 217 SER A CA 1
ATOM 1671 C C . SER A 1 217 ? -8.876 16.610 -14.150 1.00 47.34 217 SER A C 1
ATOM 1673 O O . SER A 1 217 ? -8.367 17.718 -14.006 1.00 47.34 217 SER A O 1
ATOM 1675 N N . GLU A 1 218 ? -8.173 15.487 -13.969 1.00 47.16 218 GLU A N 1
ATOM 1676 C CA . GLU A 1 218 ? -6.778 15.477 -13.501 1.00 47.16 218 GLU A CA 1
ATOM 1677 C C . GLU A 1 218 ? -5.839 14.901 -14.579 1.00 47.16 218 GLU A C 1
ATOM 1679 O O . GLU A 1 218 ? -5.851 13.690 -14.805 1.00 47.16 218 GLU A O 1
ATOM 1684 N N . PRO A 1 219 ? -4.986 15.723 -15.228 1.00 46.00 219 PRO A N 1
ATOM 1685 C CA . PRO A 1 219 ? -4.099 15.286 -16.317 1.00 46.00 219 PRO A CA 1
ATOM 1686 C C . PRO A 1 219 ? -2.934 14.357 -15.920 1.00 46.00 219 PRO A C 1
ATOM 1688 O O . PRO A 1 219 ? -1.998 14.199 -16.693 1.00 46.00 219 PRO A O 1
ATOM 1691 N N . GLN A 1 220 ? -2.871 13.821 -14.701 1.00 48.72 220 GLN A N 1
ATOM 1692 C CA . GLN A 1 220 ? -1.550 13.710 -14.069 1.00 48.72 220 GLN A CA 1
ATOM 1693 C C . GLN A 1 220 ? -0.794 12.362 -14.106 1.00 48.72 220 GLN A C 1
ATOM 1695 O O . GLN A 1 220 ? 0.354 12.375 -13.680 1.00 48.72 220 GLN A O 1
ATOM 1700 N N . TRP A 1 221 ? -1.315 11.205 -14.546 1.00 53.41 221 TRP A N 1
ATOM 1701 C CA . TRP A 1 221 ? -0.665 9.928 -14.134 1.00 53.41 221 TRP A CA 1
ATOM 1702 C C . TRP A 1 221 ? -0.367 8.878 -15.224 1.00 53.41 221 TRP A C 1
ATOM 1704 O O . TRP A 1 221 ? -0.233 7.697 -14.905 1.00 53.41 221 TRP A O 1
ATOM 1714 N N . ASP A 1 222 ? -0.128 9.275 -16.479 1.00 64.81 222 ASP A N 1
ATOM 1715 C CA . ASP A 1 222 ? 0.339 8.334 -17.523 1.00 64.81 222 ASP A CA 1
ATOM 1716 C C . ASP A 1 222 ? 1.762 7.790 -17.235 1.00 64.81 222 ASP A C 1
ATOM 1718 O O . ASP A 1 222 ? 2.083 6.638 -17.531 1.00 64.81 222 ASP A O 1
ATOM 1722 N N . GLY A 1 223 ? 2.620 8.581 -16.576 1.00 77.75 223 GLY A N 1
ATOM 1723 C CA . GLY A 1 223 ? 3.989 8.192 -16.205 1.00 77.75 223 GLY A CA 1
ATOM 1724 C C . GLY A 1 223 ? 4.110 7.367 -14.916 1.00 77.75 223 GLY A C 1
ATOM 1725 O O . GLY A 1 223 ? 5.199 6.887 -14.594 1.00 77.75 223 GLY A O 1
ATOM 1726 N N . GLN A 1 224 ? 3.023 7.156 -14.165 1.00 83.31 224 GLN A N 1
ATOM 1727 C CA . GLN A 1 224 ? 3.120 6.572 -12.821 1.00 83.31 224 GLN A CA 1
ATOM 1728 C C . GLN A 1 224 ? 3.677 5.150 -12.818 1.00 83.31 224 GLN A C 1
ATOM 1730 O O . GLN A 1 224 ? 4.398 4.766 -11.899 1.00 83.31 224 GLN A O 1
ATOM 1735 N N . ARG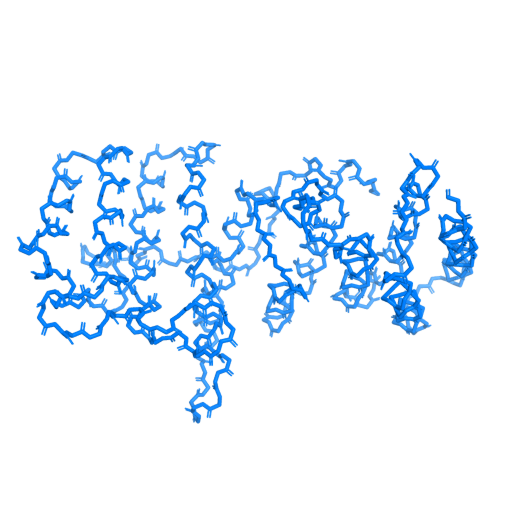 A 1 225 ? 3.378 4.354 -13.848 1.00 88.06 225 ARG A N 1
ATOM 1736 C CA . ARG A 1 225 ? 3.909 2.986 -13.942 1.00 88.06 225 ARG A CA 1
ATOM 1737 C C . ARG A 1 225 ? 5.429 2.976 -14.114 1.00 88.06 225 ARG A C 1
ATOM 1739 O O . ARG A 1 225 ? 6.075 2.068 -13.596 1.00 88.06 225 ARG A O 1
ATOM 1746 N N . PHE A 1 226 ? 6.001 3.987 -14.774 1.00 91.56 226 PHE A N 1
ATOM 1747 C CA . PHE A 1 226 ? 7.454 4.163 -14.841 1.00 91.56 226 PHE A CA 1
ATOM 1748 C C . PHE A 1 226 ? 8.019 4.512 -13.469 1.00 91.56 226 PHE A C 1
ATOM 1750 O O . PHE A 1 226 ? 9.001 3.903 -13.046 1.00 91.56 226 PHE A O 1
ATOM 1757 N N . TRP A 1 227 ? 7.356 5.415 -12.746 1.00 89.88 227 TRP A N 1
ATOM 1758 C CA . TRP A 1 227 ? 7.759 5.783 -11.393 1.00 89.88 227 TRP A CA 1
ATOM 1759 C C . TRP A 1 227 ? 7.675 4.604 -10.413 1.00 89.88 227 TRP A C 1
ATOM 1761 O O . TRP A 1 227 ? 8.648 4.310 -9.724 1.00 89.88 227 TRP A O 1
ATOM 1771 N N . ASP A 1 228 ? 6.565 3.860 -10.386 1.00 91.00 228 ASP A N 1
ATOM 1772 C CA . ASP A 1 228 ? 6.424 2.651 -9.561 1.00 91.00 228 ASP A CA 1
ATOM 1773 C C . ASP A 1 228 ? 7.481 1.591 -9.939 1.00 91.00 228 ASP A C 1
ATOM 1775 O O . ASP A 1 228 ? 8.041 0.927 -9.060 1.00 91.00 228 ASP A O 1
ATOM 1779 N N . GLY A 1 229 ? 7.800 1.460 -11.233 1.00 93.81 229 GLY A N 1
ATOM 1780 C CA . GLY A 1 229 ? 8.878 0.604 -11.731 1.00 93.81 229 GLY A CA 1
ATOM 1781 C C . GLY A 1 229 ? 10.260 1.032 -11.232 1.00 93.81 229 GLY A C 1
ATOM 1782 O O . GLY A 1 229 ? 11.021 0.199 -10.730 1.00 93.81 229 GLY A O 1
ATOM 1783 N N . LEU A 1 230 ? 10.568 2.332 -11.280 1.00 95.19 230 LEU A N 1
ATOM 1784 C CA . LEU A 1 230 ? 11.779 2.888 -10.677 1.00 95.19 230 LEU A CA 1
ATOM 1785 C C . LEU A 1 230 ? 11.816 2.595 -9.174 1.00 95.19 230 LEU A C 1
ATOM 1787 O O . LEU A 1 230 ? 12.814 2.073 -8.678 1.00 95.19 230 LEU A O 1
ATOM 1791 N N . LEU A 1 231 ? 10.736 2.881 -8.445 1.00 93.50 231 LEU A N 1
ATOM 1792 C CA . LEU A 1 231 ? 10.659 2.636 -7.006 1.00 93.50 231 LEU A CA 1
ATOM 1793 C C . LEU A 1 231 ? 10.917 1.164 -6.672 1.00 93.50 231 LEU A C 1
ATOM 1795 O O . LEU A 1 231 ? 11.659 0.874 -5.730 1.00 93.50 231 LEU A O 1
ATOM 1799 N N . ALA A 1 232 ? 10.372 0.232 -7.458 1.00 95.19 232 ALA A N 1
ATOM 1800 C CA . ALA A 1 232 ? 10.642 -1.192 -7.299 1.00 95.19 232 ALA A CA 1
ATOM 1801 C C . ALA A 1 232 ? 12.142 -1.509 -7.422 1.00 95.19 232 ALA A C 1
ATOM 1803 O O . ALA A 1 232 ? 12.688 -2.209 -6.562 1.00 95.19 232 ALA A O 1
ATOM 1804 N N . VAL A 1 233 ? 12.821 -0.961 -8.438 1.00 96.25 233 VAL A N 1
ATOM 1805 C CA . VAL A 1 233 ? 14.269 -1.139 -8.660 1.00 96.25 233 VAL A CA 1
ATOM 1806 C C . VAL A 1 233 ? 15.092 -0.492 -7.546 1.00 96.25 233 VAL A C 1
ATOM 1808 O O . VAL A 1 233 ? 16.022 -1.112 -7.024 1.00 96.25 233 VAL A O 1
ATOM 1811 N N . VAL A 1 234 ? 14.759 0.734 -7.139 1.00 93.75 234 VAL A N 1
ATOM 1812 C CA . VAL A 1 234 ? 15.445 1.464 -6.059 1.00 93.75 234 VAL A CA 1
ATOM 1813 C C . VAL A 1 234 ? 15.384 0.672 -4.756 1.00 93.75 234 VAL A C 1
ATOM 1815 O O . VAL A 1 234 ? 16.418 0.490 -4.104 1.00 93.75 234 VAL A O 1
ATOM 1818 N N . ARG A 1 235 ? 14.203 0.143 -4.423 1.00 93.31 235 ARG A N 1
ATOM 1819 C CA . ARG A 1 235 ? 13.923 -0.575 -3.170 1.00 93.31 235 ARG A CA 1
ATOM 1820 C C . ARG A 1 235 ? 14.439 -2.005 -3.153 1.00 93.31 235 ARG A C 1
ATOM 1822 O O . ARG A 1 235 ? 14.642 -2.553 -2.072 1.00 93.31 235 ARG A O 1
ATOM 1829 N N . ALA A 1 236 ? 14.673 -2.594 -4.326 1.00 94.31 236 ALA A N 1
ATOM 1830 C CA . ALA A 1 236 ? 15.108 -3.977 -4.429 1.00 94.31 236 ALA A CA 1
ATOM 1831 C C . ALA A 1 236 ? 16.436 -4.207 -3.696 1.00 94.31 236 ALA A C 1
ATOM 1833 O O . ALA A 1 236 ? 17.374 -3.412 -3.852 1.00 94.31 236 ALA A O 1
ATOM 1834 N N . PRO A 1 237 ? 16.557 -5.321 -2.944 1.00 92.75 237 PRO A N 1
ATOM 1835 C CA . PRO A 1 237 ? 17.849 -5.812 -2.486 1.00 92.75 237 PRO A CA 1
ATOM 1836 C C . PRO A 1 237 ? 18.835 -5.863 -3.652 1.00 92.75 237 PRO A C 1
ATOM 1838 O O . PRO A 1 237 ? 18.445 -6.194 -4.773 1.00 92.75 237 PRO A O 1
ATOM 1841 N N . LYS A 1 238 ? 20.117 -5.565 -3.401 1.00 91.75 238 LYS A N 1
ATOM 1842 C CA . LYS A 1 238 ? 21.139 -5.476 -4.462 1.00 91.75 238 LYS A CA 1
ATOM 1843 C C . LYS A 1 238 ? 21.137 -6.701 -5.386 1.00 91.75 238 LYS A C 1
ATOM 1845 O O . LYS A 1 238 ? 21.189 -6.537 -6.597 1.00 91.75 238 LYS A O 1
ATOM 1850 N N . SER A 1 239 ? 20.998 -7.900 -4.820 1.00 92.44 239 SER A N 1
ATOM 1851 C CA . SER A 1 239 ? 20.931 -9.176 -5.548 1.00 92.44 239 SER A CA 1
ATOM 1852 C C . SER A 1 239 ? 19.725 -9.333 -6.480 1.00 92.44 239 SER A C 1
ATOM 1854 O O . SER A 1 239 ? 19.767 -10.166 -7.378 1.00 92.44 239 SER A O 1
ATOM 1856 N N . LEU A 1 240 ? 18.657 -8.555 -6.285 1.00 93.31 240 LEU A N 1
ATOM 1857 C CA . LEU A 1 240 ? 17.416 -8.639 -7.059 1.00 93.31 240 LEU A CA 1
ATOM 1858 C C . LEU A 1 240 ? 17.217 -7.469 -8.025 1.00 93.31 240 LEU A C 1
ATOM 1860 O O . LEU A 1 240 ? 16.353 -7.565 -8.895 1.00 93.31 240 LEU A O 1
ATOM 1864 N N . LYS A 1 241 ? 17.998 -6.385 -7.912 1.00 95.00 241 LYS A N 1
ATOM 1865 C CA . LYS A 1 241 ? 17.829 -5.167 -8.729 1.00 95.00 241 LYS A CA 1
ATOM 1866 C C . LYS A 1 241 ? 17.771 -5.459 -10.227 1.00 95.00 241 LYS A C 1
ATOM 1868 O O . LYS A 1 241 ? 16.887 -4.944 -10.903 1.00 95.00 241 LYS A O 1
ATOM 1873 N N . LEU A 1 242 ? 18.662 -6.317 -10.726 1.00 95.44 242 LEU A N 1
ATOM 1874 C CA . LEU A 1 242 ? 18.721 -6.660 -12.147 1.00 95.44 242 LEU A CA 1
ATOM 1875 C C . LEU A 1 242 ? 17.464 -7.412 -12.611 1.00 95.44 242 LEU A C 1
ATOM 1877 O O . LEU A 1 242 ? 16.845 -7.029 -13.598 1.00 95.44 242 LEU A O 1
ATOM 1881 N N . SER A 1 243 ? 17.029 -8.426 -11.859 1.00 95.38 243 SER A N 1
ATOM 1882 C CA . SER A 1 243 ? 15.812 -9.190 -12.167 1.00 95.38 243 SER A CA 1
ATOM 1883 C C . SER A 1 243 ? 14.547 -8.331 -12.095 1.00 95.38 243 SER A C 1
ATOM 1885 O O . SER A 1 243 ? 13.647 -8.484 -12.919 1.00 95.38 243 SER A O 1
ATOM 1887 N N . VAL A 1 244 ? 14.480 -7.413 -11.126 1.00 96.81 244 VAL A N 1
ATOM 1888 C CA . VAL A 1 244 ? 13.369 -6.460 -10.990 1.00 96.81 244 VAL A CA 1
ATOM 1889 C C . VAL A 1 244 ? 13.345 -5.495 -12.174 1.00 96.81 244 VAL A C 1
ATOM 1891 O O . VAL A 1 244 ? 12.290 -5.307 -12.767 1.00 96.81 244 VAL A O 1
ATOM 1894 N N . ALA A 1 245 ? 14.490 -4.938 -12.571 1.00 97.19 245 ALA A N 1
ATOM 1895 C CA . ALA A 1 245 ? 14.570 -4.027 -13.711 1.00 97.19 245 ALA A CA 1
ATOM 1896 C C . ALA A 1 245 ? 14.199 -4.703 -15.039 1.00 97.19 245 ALA A C 1
ATOM 1898 O O . ALA A 1 245 ? 13.472 -4.118 -15.837 1.00 97.19 245 ALA A O 1
ATOM 1899 N N . LEU A 1 246 ? 14.627 -5.953 -15.252 1.00 96.88 246 LEU A N 1
ATOM 1900 C CA . LEU A 1 246 ? 14.232 -6.746 -16.422 1.00 96.88 246 LEU A CA 1
ATOM 1901 C C . LEU A 1 246 ? 12.714 -6.952 -16.484 1.00 96.88 246 LEU A C 1
ATOM 1903 O O . LEU A 1 246 ? 12.115 -6.763 -17.542 1.00 96.88 246 LEU A O 1
ATOM 1907 N N . PHE A 1 247 ? 12.092 -7.285 -15.348 1.00 97.38 247 PHE A N 1
ATOM 1908 C CA . PHE A 1 247 ? 10.639 -7.417 -15.240 1.00 97.38 247 PHE A CA 1
ATOM 1909 C C . PHE A 1 247 ? 9.910 -6.092 -15.510 1.00 97.38 247 PHE A C 1
ATOM 1911 O O . PHE A 1 247 ? 8.923 -6.074 -16.243 1.00 97.38 247 PHE A O 1
ATOM 1918 N N . VAL A 1 248 ? 10.397 -4.987 -14.932 1.00 97.00 248 VAL A N 1
ATOM 1919 C CA . VAL A 1 248 ? 9.844 -3.639 -15.142 1.00 97.00 248 VAL A CA 1
ATOM 1920 C C . VAL A 1 248 ? 9.903 -3.262 -16.622 1.00 97.00 248 VAL A C 1
ATOM 1922 O O . VAL A 1 248 ? 8.894 -2.830 -17.176 1.00 97.00 248 VAL A O 1
ATOM 1925 N N . ALA A 1 249 ? 11.047 -3.477 -17.276 1.00 96.81 249 ALA A N 1
ATOM 1926 C CA . ALA A 1 249 ? 11.214 -3.167 -18.691 1.00 96.81 249 ALA A CA 1
ATOM 1927 C C . ALA A 1 249 ? 10.255 -3.983 -19.574 1.00 96.81 249 ALA A C 1
ATOM 1929 O O . ALA A 1 249 ? 9.569 -3.400 -20.410 1.00 96.81 249 ALA A O 1
ATOM 1930 N N . ASP A 1 250 ? 10.142 -5.299 -19.354 1.00 95.81 250 ASP A N 1
ATOM 1931 C CA . ASP A 1 250 ? 9.207 -6.152 -20.108 1.00 95.81 250 ASP A CA 1
ATOM 1932 C C . ASP A 1 250 ? 7.758 -5.712 -19.938 1.00 95.81 250 ASP A C 1
ATOM 1934 O O . ASP A 1 250 ? 6.998 -5.656 -20.907 1.00 95.81 250 ASP A O 1
ATOM 1938 N N . TYR A 1 251 ? 7.371 -5.401 -18.700 1.00 95.38 251 TYR A N 1
ATOM 1939 C CA . TYR A 1 251 ? 6.019 -4.961 -18.405 1.00 95.38 251 TYR A CA 1
ATOM 1940 C C . TYR A 1 251 ? 5.688 -3.653 -19.125 1.00 95.38 251 TYR A C 1
ATOM 1942 O O . TYR A 1 251 ? 4.655 -3.569 -19.788 1.00 95.38 251 TYR A O 1
ATOM 1950 N N . LEU A 1 252 ? 6.564 -2.650 -19.024 1.00 94.31 252 LEU A N 1
ATOM 1951 C CA . LEU A 1 252 ? 6.346 -1.351 -19.655 1.00 94.31 252 LEU A CA 1
ATOM 1952 C C . LEU A 1 252 ? 6.332 -1.469 -21.182 1.00 94.31 252 LEU A C 1
ATOM 1954 O O . LEU A 1 252 ? 5.419 -0.940 -21.802 1.00 94.31 252 LEU A O 1
ATOM 1958 N N . ILE A 1 253 ? 7.250 -2.234 -21.785 1.00 95.12 253 ILE A N 1
ATOM 1959 C CA . ILE A 1 253 ? 7.225 -2.518 -23.231 1.00 95.12 253 ILE A CA 1
ATOM 1960 C C . ILE A 1 253 ? 5.868 -3.104 -23.637 1.00 95.12 253 ILE A C 1
ATOM 1962 O O . ILE A 1 253 ? 5.216 -2.571 -24.534 1.00 95.12 253 ILE A O 1
ATOM 1966 N N . GLY A 1 254 ? 5.404 -4.147 -22.941 1.00 92.38 254 GLY A N 1
ATOM 1967 C CA . GLY A 1 254 ? 4.129 -4.795 -23.252 1.00 92.38 254 GLY A CA 1
ATOM 1968 C C . GLY A 1 254 ? 2.915 -3.870 -23.108 1.00 92.38 254 GLY A C 1
ATOM 1969 O O . GLY A 1 254 ? 1.937 -4.029 -23.834 1.00 92.38 254 GLY A O 1
ATOM 1970 N N . ARG A 1 255 ? 2.968 -2.880 -22.208 1.00 90.25 255 ARG A N 1
ATOM 1971 C CA . ARG A 1 255 ? 1.920 -1.858 -22.056 1.00 90.25 255 ARG A CA 1
ATOM 1972 C C . ARG A 1 255 ? 1.873 -0.900 -23.246 1.00 90.25 255 ARG A C 1
ATOM 1974 O O . ARG A 1 255 ? 0.792 -0.679 -23.787 1.00 90.25 255 ARG A O 1
ATOM 1981 N N . ILE A 1 256 ? 3.025 -0.392 -23.685 1.00 90.38 256 ILE A N 1
ATOM 1982 C CA . ILE A 1 256 ? 3.108 0.513 -24.844 1.00 90.38 256 ILE A CA 1
ATOM 1983 C C . ILE A 1 256 ? 2.660 -0.208 -26.115 1.00 90.38 256 ILE A C 1
ATOM 1985 O O . ILE A 1 256 ? 1.852 0.313 -26.879 1.00 90.38 256 ILE A O 1
ATOM 1989 N N . GLU A 1 257 ? 3.127 -1.440 -26.320 1.00 91.56 257 GLU A N 1
ATOM 1990 C CA . GLU A 1 257 ? 2.715 -2.267 -27.462 1.00 91.56 257 GLU A CA 1
ATOM 1991 C C . GLU A 1 257 ? 1.231 -2.654 -27.398 1.00 91.56 257 GLU A C 1
ATOM 1993 O O . GLU A 1 257 ? 0.590 -2.826 -28.432 1.00 91.56 257 GLU A O 1
ATOM 1998 N N . GLY A 1 258 ? 0.670 -2.730 -26.188 1.00 87.19 258 GLY A N 1
ATOM 1999 C CA . GLY A 1 258 ? -0.760 -2.895 -25.938 1.00 87.19 258 GLY A CA 1
ATOM 2000 C C . GLY A 1 258 ? -1.603 -1.635 -26.167 1.00 87.19 258 GLY A C 1
ATOM 2001 O O . GLY A 1 258 ? -2.826 -1.716 -26.059 1.00 87.19 258 GLY A O 1
ATOM 2002 N N . GLY A 1 259 ? -0.983 -0.497 -26.498 1.00 85.25 259 GLY A N 1
ATOM 2003 C CA . GLY A 1 259 ? -1.671 0.744 -26.859 1.00 85.25 259 GLY A CA 1
ATOM 2004 C C . GLY A 1 259 ? -1.752 1.799 -25.756 1.00 85.25 259 GLY A C 1
ATOM 2005 O O . GLY A 1 259 ? -2.516 2.754 -25.914 1.00 85.25 259 GLY A O 1
ATOM 2006 N N . ASP A 1 260 ? -0.990 1.665 -24.664 1.00 83.94 260 ASP A N 1
ATOM 2007 C CA . ASP A 1 260 ? -0.856 2.754 -23.692 1.00 83.94 260 ASP A CA 1
ATOM 2008 C C . ASP A 1 260 ? -0.283 4.007 -24.371 1.00 83.94 260 ASP A C 1
ATOM 2010 O O . ASP A 1 260 ? 0.708 3.949 -25.104 1.00 83.94 260 ASP A O 1
ATOM 2014 N N . ARG A 1 261 ? -0.921 5.148 -24.106 1.00 78.38 261 ARG A N 1
ATOM 2015 C CA . ARG A 1 261 ? -0.491 6.471 -24.564 1.00 78.38 261 ARG A CA 1
ATOM 2016 C C . ARG A 1 261 ? 0.011 7.281 -23.379 1.00 78.38 261 ARG A C 1
ATOM 2018 O O . ARG A 1 261 ? -0.379 7.018 -22.245 1.00 78.38 261 ARG A O 1
ATOM 2025 N N . TYR A 1 262 ? 0.857 8.261 -23.668 1.00 79.69 262 TYR A N 1
ATOM 2026 C CA . TYR A 1 262 ? 1.423 9.148 -22.661 1.00 79.69 262 TYR A CA 1
ATOM 2027 C C . TYR A 1 262 ? 1.252 10.587 -23.103 1.00 79.69 262 TYR A C 1
ATOM 2029 O O . TYR A 1 262 ? 1.388 10.899 -24.288 1.00 79.69 262 TYR A O 1
ATOM 2037 N N . SER A 1 263 ? 0.984 11.460 -22.145 1.00 80.19 263 SER A N 1
ATOM 2038 C CA . SER A 1 263 ? 0.963 12.893 -22.380 1.00 80.19 263 SER A CA 1
ATOM 2039 C C . SER A 1 263 ? 2.384 13.495 -22.367 1.00 80.19 263 SER A C 1
ATOM 2041 O O . SER A 1 263 ? 3.284 12.958 -21.705 1.00 80.19 263 SER A O 1
ATOM 2043 N N . PRO A 1 264 ? 2.626 14.623 -23.063 1.00 83.00 264 PRO A N 1
ATOM 2044 C CA . PRO A 1 264 ? 3.904 15.338 -23.002 1.00 83.00 264 PRO A CA 1
ATOM 2045 C C . PRO A 1 264 ? 4.323 15.732 -21.579 1.00 83.00 264 PRO A C 1
ATOM 2047 O O . PRO A 1 264 ? 5.515 15.762 -21.274 1.00 83.00 264 PRO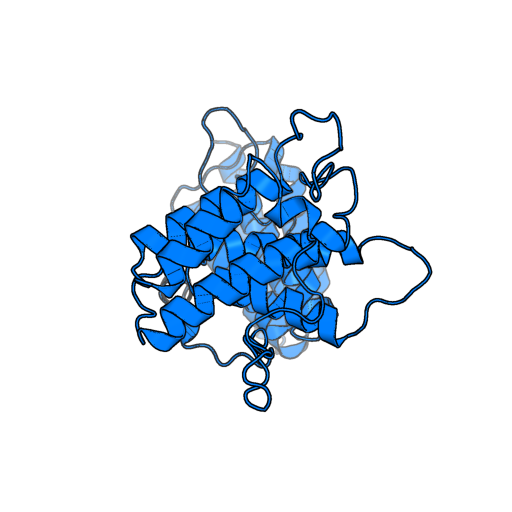 A O 1
ATOM 2050 N N . GLU A 1 265 ? 3.363 15.987 -20.689 1.00 82.81 265 GLU A N 1
ATOM 2051 C CA . GLU A 1 265 ? 3.607 16.339 -19.287 1.00 82.81 265 GLU A CA 1
ATOM 2052 C C . GLU A 1 265 ? 4.285 15.199 -18.505 1.00 82.81 265 GLU A C 1
ATOM 2054 O O . GLU A 1 265 ? 5.027 15.459 -17.558 1.00 82.81 265 GLU A O 1
ATOM 2059 N N . ALA A 1 266 ? 4.094 13.941 -18.920 1.00 82.38 266 ALA A N 1
ATOM 2060 C CA . ALA A 1 266 ? 4.731 12.779 -18.300 1.00 82.38 266 ALA A CA 1
ATOM 2061 C C . ALA A 1 266 ? 6.170 12.528 -18.791 1.00 82.38 266 ALA A C 1
ATOM 2063 O O . ALA A 1 266 ? 6.885 11.725 -18.185 1.00 82.38 266 ALA A O 1
ATOM 2064 N N . ALA A 1 267 ? 6.617 13.195 -19.864 1.00 88.12 267 ALA A N 1
ATOM 2065 C CA . ALA A 1 267 ? 7.882 12.889 -20.536 1.00 88.12 267 ALA A CA 1
ATOM 2066 C C . ALA A 1 267 ? 9.095 12.986 -19.598 1.00 88.12 267 ALA A C 1
ATOM 2068 O O . ALA A 1 267 ? 9.902 12.061 -19.542 1.00 88.12 267 ALA A O 1
ATOM 2069 N N . GLN A 1 268 ? 9.183 14.062 -18.809 1.00 89.38 268 GLN A N 1
ATOM 2070 C CA . GLN A 1 268 ? 10.293 14.269 -17.875 1.00 89.38 268 GLN A CA 1
ATOM 2071 C C . GLN A 1 268 ? 10.351 13.163 -16.810 1.00 89.38 268 GLN A C 1
ATOM 2073 O O . GLN A 1 268 ? 11.414 12.607 -16.549 1.00 89.38 268 GLN A O 1
ATOM 2078 N N . LEU A 1 269 ? 9.200 12.793 -16.237 1.00 88.44 269 LEU A N 1
ATOM 2079 C CA . LEU A 1 269 ? 9.113 11.728 -15.236 1.00 88.44 269 LEU A CA 1
ATOM 2080 C C . LEU A 1 269 ? 9.537 10.372 -15.816 1.00 88.44 269 LEU A C 1
ATOM 2082 O O . LEU A 1 269 ? 10.221 9.600 -15.141 1.00 88.44 269 LEU A O 1
ATOM 2086 N N . ILE A 1 270 ? 9.137 10.078 -17.056 1.00 92.19 270 ILE A N 1
ATOM 2087 C CA . ILE A 1 270 ? 9.511 8.846 -17.759 1.00 92.19 270 ILE A CA 1
ATOM 2088 C C . ILE A 1 270 ? 11.023 8.813 -18.008 1.00 92.19 270 ILE A C 1
ATOM 2090 O O . ILE A 1 270 ? 11.674 7.828 -17.652 1.00 92.19 270 ILE A O 1
ATOM 2094 N N . GLU A 1 271 ? 11.596 9.890 -18.552 1.00 93.44 271 GLU A N 1
ATOM 2095 C CA . GLU A 1 271 ? 13.037 9.994 -18.814 1.00 93.44 271 GLU A CA 1
ATOM 2096 C C . GLU A 1 271 ? 13.867 9.839 -17.541 1.00 93.44 271 GLU A C 1
ATOM 2098 O O . GLU A 1 271 ? 14.824 9.057 -17.509 1.00 93.44 271 GLU A O 1
ATOM 2103 N N . ASP A 1 272 ? 13.479 10.539 -16.475 1.00 93.12 272 ASP A N 1
ATOM 2104 C CA . ASP A 1 272 ? 14.156 10.439 -15.188 1.00 93.12 272 ASP A CA 1
ATOM 2105 C C . ASP A 1 272 ? 14.013 9.033 -14.605 1.00 93.12 272 ASP A C 1
ATOM 2107 O O . ASP A 1 272 ? 14.984 8.483 -14.082 1.00 93.12 272 ASP A O 1
ATOM 2111 N N . SER A 1 273 ? 12.847 8.399 -14.743 1.00 94.31 273 SER A N 1
ATOM 2112 C CA . SER A 1 273 ? 12.640 7.025 -14.275 1.00 94.31 273 SER A CA 1
ATOM 2113 C C . SER A 1 273 ? 13.571 6.036 -14.975 1.00 94.31 273 SER A C 1
ATOM 2115 O O . SER A 1 273 ? 14.242 5.250 -14.304 1.00 94.31 273 SER A O 1
ATOM 2117 N N . LEU A 1 274 ? 13.672 6.099 -16.305 1.00 95.50 274 LEU A N 1
ATOM 2118 C CA . LEU A 1 274 ? 14.537 5.206 -17.084 1.00 95.50 274 LEU A CA 1
ATOM 2119 C C . LEU A 1 274 ? 16.020 5.413 -16.763 1.00 95.50 274 LEU A C 1
ATOM 2121 O O . LEU A 1 274 ? 16.733 4.441 -16.502 1.00 95.50 274 LEU A O 1
ATOM 2125 N N . ARG A 1 275 ? 16.465 6.673 -16.696 1.00 95.50 275 ARG A N 1
ATOM 2126 C CA . ARG A 1 275 ? 17.849 7.021 -16.341 1.00 95.50 275 ARG A CA 1
ATOM 2127 C C . ARG A 1 275 ? 18.221 6.507 -14.952 1.00 95.50 275 ARG A C 1
ATOM 2129 O O . ARG A 1 275 ? 19.287 5.925 -14.765 1.00 95.50 275 ARG A O 1
ATOM 2136 N N . ASN A 1 276 ? 17.335 6.689 -13.974 1.00 95.31 276 ASN A N 1
ATOM 2137 C CA . ASN A 1 276 ? 17.584 6.226 -12.612 1.00 95.31 276 ASN A CA 1
ATOM 2138 C C . ASN A 1 276 ? 17.540 4.691 -12.506 1.00 95.31 276 ASN A C 1
ATOM 2140 O O . ASN A 1 276 ? 18.313 4.117 -11.737 1.00 95.31 276 ASN A O 1
ATOM 2144 N N . ILE A 1 277 ? 16.698 3.999 -13.286 1.00 96.00 277 ILE A N 1
ATOM 2145 C CA . ILE A 1 277 ? 16.720 2.527 -13.359 1.00 96.00 277 ILE A CA 1
ATOM 2146 C C . ILE A 1 277 ? 18.089 2.041 -13.851 1.00 96.00 277 ILE A C 1
ATOM 2148 O O . ILE A 1 277 ? 18.676 1.146 -13.234 1.00 96.00 277 ILE A O 1
ATOM 2152 N N . GLU A 1 278 ? 18.625 2.640 -14.914 1.00 94.06 278 GLU A N 1
ATOM 2153 C CA . GLU A 1 278 ? 19.958 2.311 -15.430 1.00 94.06 278 GLU A CA 1
ATOM 2154 C C . GLU A 1 278 ? 21.049 2.584 -14.382 1.00 94.06 278 GLU A C 1
ATOM 2156 O O . GLU A 1 278 ? 21.845 1.698 -14.054 1.00 94.06 278 GLU A O 1
ATOM 2161 N N . GLN A 1 279 ? 21.024 3.764 -13.756 1.00 94.25 279 GLN A N 1
ATOM 2162 C CA . GLN A 1 279 ? 21.984 4.126 -12.713 1.00 94.25 279 GLN A CA 1
ATOM 2163 C C . GLN A 1 279 ? 21.972 3.117 -11.555 1.00 94.25 279 GLN A C 1
ATOM 2165 O O . GLN A 1 279 ? 23.026 2.621 -11.151 1.00 94.25 279 GLN A O 1
ATOM 2170 N N . HIS A 1 280 ? 20.790 2.749 -11.053 1.00 93.56 280 HIS A N 1
ATOM 2171 C CA . HIS A 1 280 ? 20.656 1.826 -9.925 1.00 93.56 280 HIS A CA 1
ATOM 2172 C C . HIS A 1 280 ? 20.967 0.364 -10.262 1.00 93.56 280 HIS A C 1
ATOM 2174 O O . HIS A 1 280 ? 21.118 -0.442 -9.339 1.00 93.56 280 HIS A O 1
ATOM 2180 N N . THR A 1 281 ? 21.065 0.004 -11.540 1.00 93.62 281 THR A N 1
ATOM 2181 C CA . THR A 1 281 ? 21.363 -1.367 -11.981 1.00 93.62 281 THR A CA 1
ATOM 2182 C C . THR A 1 281 ? 22.801 -1.553 -12.457 1.00 93.62 281 THR A C 1
ATOM 2184 O O . THR A 1 281 ? 23.280 -2.687 -12.452 1.00 93.62 281 THR A O 1
ATOM 2187 N N . SER A 1 282 ? 23.515 -0.468 -12.773 1.00 88.69 282 SER A N 1
ATOM 2188 C CA . SER A 1 282 ? 24.907 -0.498 -13.250 1.00 88.69 282 SER A CA 1
ATOM 2189 C C . SER A 1 282 ? 25.863 -1.268 -12.319 1.00 88.69 282 SER A C 1
ATOM 2191 O O . SER A 1 282 ? 26.653 -2.095 -12.775 1.00 88.69 282 SER A O 1
ATOM 2193 N N . GLU A 1 283 ? 25.722 -1.085 -11.006 1.00 84.50 283 GLU A N 1
ATOM 2194 C CA . GLU A 1 283 ? 26.538 -1.747 -9.975 1.00 84.50 283 GLU A CA 1
ATOM 2195 C C . GLU A 1 283 ? 25.872 -2.994 -9.367 1.00 84.50 283 GLU A C 1
ATOM 2197 O O . GLU A 1 283 ? 26.422 -3.629 -8.460 1.00 84.50 283 GLU A O 1
ATOM 2202 N N . ALA A 1 284 ? 24.672 -3.367 -9.825 1.00 87.88 284 ALA A N 1
ATOM 2203 C CA . ALA A 1 284 ? 23.969 -4.515 -9.269 1.00 87.88 284 ALA A CA 1
ATOM 2204 C C . ALA A 1 284 ? 24.715 -5.819 -9.615 1.00 87.88 284 ALA A C 1
ATOM 2206 O O . ALA A 1 284 ? 25.113 -6.007 -10.771 1.00 87.88 284 ALA A O 1
ATOM 2207 N N . PRO A 1 285 ? 24.916 -6.742 -8.656 1.00 88.00 285 PRO A N 1
ATOM 2208 C CA . PRO A 1 285 ? 25.510 -8.045 -8.939 1.00 88.00 285 PRO A CA 1
ATOM 2209 C C . PRO A 1 285 ? 24.638 -8.833 -9.926 1.00 88.00 285 PRO A C 1
ATOM 2211 O O . PRO A 1 285 ? 23.413 -8.835 -9.827 1.00 88.00 285 PRO A O 1
ATOM 2214 N N . GLY A 1 286 ? 25.274 -9.514 -10.878 1.00 88.12 286 GLY A N 1
ATOM 2215 C CA . GLY A 1 286 ? 24.586 -10.319 -11.884 1.00 88.12 286 GLY A CA 1
ATOM 2216 C C . GLY A 1 286 ? 25.486 -10.676 -13.069 1.00 88.12 286 GLY A C 1
ATOM 2217 O O . GLY A 1 286 ? 26.554 -10.076 -13.232 1.00 88.12 286 GLY A O 1
ATOM 2218 N N . PRO A 1 287 ? 25.085 -11.660 -13.893 1.00 90.38 287 PRO A N 1
ATOM 2219 C CA . PRO A 1 287 ? 25.838 -12.040 -15.079 1.00 90.38 287 PRO A CA 1
ATOM 2220 C C . PRO A 1 287 ? 25.824 -10.909 -16.114 1.00 90.38 287 PRO A C 1
ATOM 2222 O O . PRO A 1 287 ? 24.829 -10.202 -16.279 1.00 90.38 287 PRO A O 1
ATOM 2225 N N . GLN A 1 288 ? 26.927 -10.755 -16.850 1.00 90.75 288 GLN A N 1
ATOM 2226 C CA . GLN A 1 288 ? 27.062 -9.722 -17.882 1.00 90.75 288 GLN A CA 1
ATOM 2227 C C . GLN A 1 288 ? 25.986 -9.834 -18.973 1.00 90.75 288 GLN A C 1
ATOM 2229 O O . GLN A 1 288 ? 25.513 -8.813 -19.463 1.00 90.75 288 GLN A O 1
ATOM 2234 N N . SER A 1 289 ? 25.547 -11.054 -19.298 1.00 92.44 289 SER A N 1
ATOM 2235 C CA . SER A 1 289 ? 24.453 -11.301 -20.244 1.00 92.44 289 SER A CA 1
ATOM 2236 C C . SER A 1 289 ? 23.146 -10.622 -19.830 1.00 92.44 289 SER A C 1
ATOM 2238 O O . SER A 1 289 ? 22.514 -9.979 -20.658 1.00 92.44 289 SER A O 1
ATOM 2240 N N . ALA A 1 290 ? 22.777 -10.684 -18.548 1.00 91.88 290 ALA A N 1
ATOM 2241 C CA . ALA A 1 290 ? 21.560 -10.051 -18.043 1.00 91.88 290 ALA A CA 1
ATOM 2242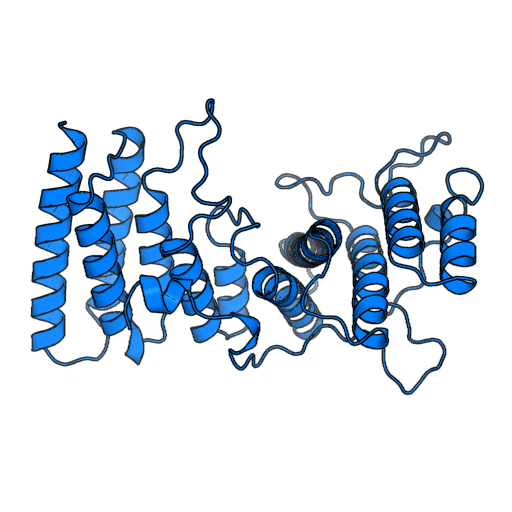 C C . ALA A 1 290 ? 21.658 -8.514 -18.040 1.00 91.88 290 ALA A C 1
ATOM 2244 O O . ALA A 1 290 ? 20.656 -7.831 -18.234 1.00 91.88 290 ALA A O 1
ATOM 2245 N N . ARG A 1 291 ? 22.863 -7.952 -17.864 1.00 92.94 291 ARG A N 1
ATOM 2246 C CA . ARG A 1 291 ? 23.080 -6.501 -17.999 1.00 92.94 291 ARG A CA 1
ATOM 2247 C C . ARG A 1 291 ? 22.931 -6.042 -19.447 1.00 92.94 291 ARG A C 1
ATOM 2249 O O . ARG A 1 291 ? 22.235 -5.067 -19.692 1.00 92.94 291 ARG A O 1
ATOM 2256 N N . LEU A 1 292 ? 23.530 -6.773 -20.390 1.00 93.81 292 LEU A N 1
ATOM 2257 C CA . LEU A 1 292 ? 23.370 -6.506 -21.824 1.00 93.81 292 LEU A CA 1
ATOM 2258 C C . LEU A 1 292 ? 21.898 -6.595 -22.236 1.00 93.81 292 LEU A C 1
ATOM 2260 O O . LEU A 1 292 ? 21.390 -5.711 -22.921 1.00 93.81 292 LEU A O 1
ATOM 2264 N N . GLU A 1 293 ? 21.196 -7.623 -21.765 1.00 95.62 293 GLU A N 1
ATOM 2265 C CA . GLU A 1 293 ? 19.764 -7.777 -21.998 1.00 95.62 293 GLU A CA 1
ATOM 2266 C C . GLU A 1 293 ? 18.961 -6.587 -21.456 1.00 95.62 293 GLU A C 1
ATOM 2268 O O . GLU A 1 293 ? 18.124 -6.037 -22.174 1.00 95.62 293 GLU A O 1
ATOM 2273 N N . LEU A 1 294 ? 19.243 -6.140 -20.227 1.00 96.12 294 LEU A N 1
ATOM 2274 C CA . LEU A 1 294 ? 18.590 -4.963 -19.659 1.00 96.12 294 LEU A CA 1
ATOM 2275 C C . LEU A 1 294 ? 18.861 -3.710 -20.500 1.00 96.12 294 LEU A C 1
ATOM 2277 O O . LEU A 1 294 ? 17.910 -3.010 -20.838 1.00 96.12 294 LEU A O 1
ATOM 2281 N N . SER A 1 295 ? 20.111 -3.448 -20.890 1.00 95.25 295 SER A N 1
ATOM 2282 C CA . SER A 1 295 ? 20.456 -2.299 -21.738 1.00 95.25 295 SER A CA 1
ATOM 2283 C C . SER A 1 295 ? 19.689 -2.312 -23.064 1.00 95.25 295 SER A C 1
ATOM 2285 O O . SER A 1 295 ? 19.147 -1.287 -23.471 1.00 95.25 295 SER A O 1
ATOM 2287 N N . HIS A 1 296 ? 19.565 -3.477 -23.711 1.00 96.62 296 HIS A N 1
ATOM 2288 C CA . HIS A 1 296 ? 18.778 -3.618 -24.941 1.00 96.62 296 HIS A CA 1
ATOM 2289 C C . HIS A 1 296 ? 17.288 -3.321 -24.711 1.00 96.62 296 HIS A C 1
ATOM 2291 O O . HIS A 1 296 ? 16.658 -2.636 -25.520 1.00 96.62 296 HIS A O 1
ATOM 2297 N N . ARG A 1 297 ? 16.713 -3.813 -23.607 1.00 97.06 297 ARG A N 1
ATOM 2298 C CA . ARG A 1 297 ? 15.303 -3.570 -23.265 1.00 97.06 297 ARG A CA 1
ATOM 2299 C C . ARG A 1 297 ? 15.043 -2.108 -22.913 1.00 97.06 297 ARG A C 1
ATOM 2301 O O . ARG A 1 297 ? 14.041 -1.569 -23.367 1.00 97.06 297 ARG A O 1
ATOM 2308 N N . LEU A 1 298 ? 15.937 -1.457 -22.169 1.00 96.31 298 LEU A N 1
ATOM 2309 C CA . LEU A 1 298 ? 15.822 -0.033 -21.842 1.00 96.31 298 LEU A CA 1
ATOM 2310 C C . LEU A 1 298 ? 15.936 0.842 -23.095 1.00 96.31 298 LEU A C 1
ATOM 2312 O O . LEU A 1 298 ? 15.124 1.745 -23.263 1.00 96.31 298 LEU A O 1
ATOM 2316 N N . ALA A 1 299 ? 16.852 0.528 -24.017 1.00 96.12 299 ALA A N 1
ATOM 2317 C CA . ALA A 1 299 ? 16.955 1.233 -25.297 1.00 96.12 299 ALA A CA 1
ATOM 2318 C C . ALA A 1 299 ? 15.692 1.060 -26.162 1.00 96.12 299 ALA A C 1
ATOM 2320 O O . ALA A 1 299 ? 15.191 2.023 -26.744 1.00 96.12 299 ALA A O 1
ATOM 2321 N N . ARG A 1 300 ? 15.135 -0.160 -26.219 1.00 96.94 300 ARG A N 1
ATOM 2322 C CA . ARG A 1 300 ? 13.855 -0.416 -26.901 1.00 96.94 300 ARG A CA 1
ATOM 2323 C C . ARG A 1 300 ? 12.713 0.360 -26.249 1.00 96.94 300 ARG A C 1
ATOM 2325 O O . ARG A 1 300 ? 11.926 0.980 -26.958 1.00 96.94 300 ARG A O 1
ATOM 2332 N N . LEU A 1 301 ? 12.627 0.320 -24.921 1.00 95.12 301 LEU A N 1
ATOM 2333 C CA . LEU A 1 301 ? 11.620 1.045 -24.158 1.00 95.12 301 LEU A CA 1
ATOM 2334 C C . LEU A 1 301 ? 11.716 2.549 -24.434 1.00 95.12 301 LEU A C 1
ATOM 2336 O O . LEU A 1 301 ? 10.681 3.146 -24.724 1.00 95.12 301 LEU A O 1
ATOM 2340 N N . ASP A 1 302 ? 12.928 3.125 -24.445 1.00 94.75 302 ASP A N 1
ATOM 2341 C CA . ASP A 1 302 ? 13.161 4.540 -24.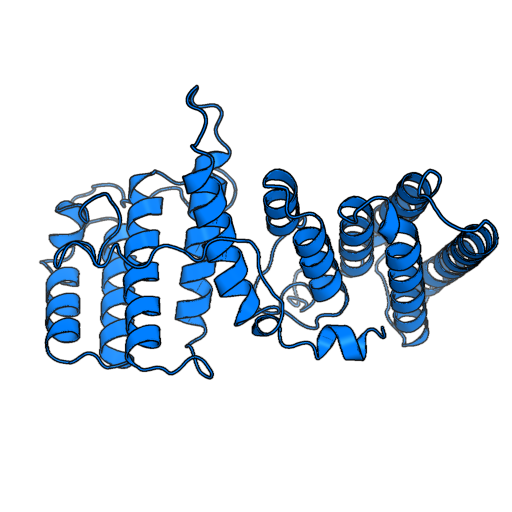766 1.00 94.75 302 ASP A CA 1
ATOM 2342 C C . ASP A 1 302 ? 12.604 4.929 -26.145 1.00 94.75 302 ASP A C 1
ATOM 2344 O O . ASP A 1 302 ? 11.871 5.909 -26.287 1.00 94.75 302 ASP A O 1
ATOM 2348 N N . GLY A 1 303 ? 12.870 4.107 -27.162 1.00 94.50 303 GLY A N 1
ATOM 2349 C CA . GLY A 1 303 ? 12.323 4.320 -28.502 1.00 94.50 303 GLY A CA 1
ATOM 2350 C C . GLY A 1 303 ? 10.793 4.230 -28.558 1.00 94.50 303 GLY A C 1
ATOM 2351 O O . GLY A 1 303 ? 10.150 5.047 -29.225 1.00 94.50 303 GLY A O 1
ATOM 2352 N N . LEU A 1 304 ? 10.205 3.257 -27.853 1.00 93.38 304 LEU A N 1
ATOM 2353 C CA . LEU A 1 304 ? 8.762 3.006 -27.865 1.00 93.38 304 LEU A CA 1
ATOM 2354 C C . LEU A 1 304 ? 7.964 4.133 -27.202 1.00 93.38 304 LEU A C 1
ATOM 2356 O O . LEU A 1 304 ? 7.008 4.622 -27.805 1.00 93.38 304 LEU A O 1
ATOM 2360 N N . TRP A 1 305 ? 8.343 4.587 -26.003 1.00 91.38 305 TRP A N 1
ATOM 2361 C CA . TRP A 1 305 ? 7.558 5.617 -25.304 1.00 91.38 305 TRP A CA 1
ATOM 2362 C C . TRP A 1 305 ? 7.634 6.972 -26.028 1.00 91.38 305 TRP A C 1
ATOM 2364 O O . TRP A 1 305 ? 6.620 7.658 -26.166 1.00 91.38 305 TRP A O 1
ATOM 2374 N N . ARG A 1 306 ? 8.794 7.321 -26.609 1.00 92.19 306 ARG A N 1
ATOM 2375 C CA . ARG A 1 306 ? 8.945 8.520 -27.460 1.00 92.19 306 ARG A CA 1
ATOM 2376 C C . ARG A 1 306 ? 8.124 8.439 -28.746 1.00 92.19 306 ARG A C 1
ATOM 2378 O O . ARG A 1 306 ? 7.723 9.465 -29.295 1.00 92.19 306 ARG A O 1
ATOM 2385 N N . ALA A 1 307 ? 7.914 7.241 -29.290 1.00 89.69 307 ALA A N 1
ATOM 2386 C CA . ALA A 1 307 ? 7.007 7.047 -30.418 1.00 89.69 307 ALA A CA 1
ATOM 2387 C C . ALA A 1 307 ? 5.542 7.214 -29.987 1.00 89.69 307 ALA A C 1
ATOM 2389 O O . ALA A 1 307 ? 4.787 7.880 -30.691 1.00 89.69 307 ALA A O 1
ATOM 2390 N N . ALA A 1 308 ? 5.169 6.690 -28.817 1.00 85.12 308 ALA A N 1
ATOM 2391 C CA . ALA A 1 308 ? 3.823 6.817 -28.261 1.00 85.12 308 ALA A CA 1
ATOM 2392 C C . ALA A 1 308 ? 3.428 8.271 -27.937 1.00 85.12 308 ALA A C 1
ATOM 2394 O O . ALA A 1 308 ? 2.261 8.610 -28.073 1.00 85.12 308 ALA A O 1
ATOM 2395 N N . LEU A 1 309 ? 4.384 9.144 -27.595 1.00 83.00 309 LEU A N 1
ATOM 2396 C CA . LEU A 1 309 ? 4.141 10.588 -27.433 1.00 83.00 309 LEU A CA 1
ATOM 2397 C C . LEU A 1 309 ? 3.729 11.313 -28.726 1.00 83.00 309 LEU A C 1
ATOM 2399 O O . LEU A 1 309 ? 3.155 12.398 -28.667 1.00 83.00 309 LEU A O 1
ATOM 2403 N N . ARG A 1 310 ? 4.109 10.784 -29.895 1.00 77.88 310 ARG A N 1
ATOM 2404 C CA . ARG A 1 310 ? 3.926 11.463 -31.190 1.00 77.88 310 ARG A CA 1
ATOM 2405 C C . ARG A 1 310 ? 2.584 11.148 -31.863 1.00 77.88 310 ARG A C 1
ATOM 2407 O O . ARG A 1 310 ? 2.285 11.777 -32.875 1.00 77.88 310 ARG A O 1
ATOM 2414 N N . ASN A 1 311 ? 1.814 10.196 -31.327 1.00 58.91 311 ASN A N 1
ATOM 2415 C CA . ASN A 1 311 ? 0.610 9.609 -31.934 1.00 58.91 311 ASN A CA 1
ATOM 2416 C C . ASN A 1 311 ? -0.649 9.809 -31.085 1.00 58.91 311 ASN A C 1
ATOM 2418 O O . ASN A 1 311 ? -1.755 9.836 -31.675 1.00 58.91 311 ASN A O 1
#

pLDDT: mean 79.18, std 15.68, range [30.8, 97.38]

Secondary structure (DSSP, 8-state):
--HHHHHH--GGGS---SPPP----TT-TT-SS-SSPPPHHHHHHHHHHHHHHHHHHHHS--HHHHHHHHHHHHHHHHSPPTT-PPPTTTT-STTTSPPPHHHHHHHHHHHHHHHHHHHHHT--S---HHHHHHHHHHHHHHHHHHTS--SSPPPHHHHHHHHHHHHHHHHH-TTS---GGGHHHHHHHHTT-HHHHHHHHHHHHT--STTT---TT----TTHHHHHHHHHHHHS-GGGHHHHHHHHHHHHHHHHHTT----GGGHHHHHHHHHHHHHHHHTS-S-HHHHHHHHHHHHHHHHHHHHHTT-

Foldseek 3Di:
DALVVLLPDLLVVDDDPFPAAPLADPVDPPRNAPPDDQPVQLCPAPNRLLVVLVVQCVVPVDPVSLVSNLVSLCCSQCPQGPVRDHHVQHPVDPDDAQGDPSRLRSLVGSLSSQVVSCVVVVHDQDRDLVSLVSLLSSLVNLVSNQPDPPVDHDDLSSLSNSLSSNSSSCSNPVQEDQPPLLVSLVSCVVNVNLVVSLSSLSNLLSDPHPNPDDDPPDQDHLLVSLSSLLSNLVSHDLQCNLVSLLNSLVVLLVVLVVPRADEPVNVVVNVVSLVSSLVSNVPRDDDPVSNVVSVVSSVVSVVSRVVRNVD

Radius of gyration: 22.18 Å; chains: 1; bounding box: 52×41×63 Å